Protein AF-A0A6N7FE42-F1 (afdb_monomer_lite)

Sequence (223 aa):
YPDLRVPFHSRWRHFELGGDDLWAGIASAAGLAGARRARAEFDLAAVSVLTDAGAGADWSYRDAETGRTFARSEGLAIAGLRWFAAGGLSAAGPDDPYRADAARLRSLTEAELAAAFQADAGNPLVGGGPRARLLNALGAALEAQPELFAADGAARPGGLFDHLCGRATDGALPAREILVALLRGLGGIWPHGLTLGGVALGDTGRHPKLRRNDGTDGLVPFH

Secondary structure (DSSP, 8-state):
-TTS-PPP-SGGGGGEETTEEHHHHHHHHTT--HHHHHHHHHHHHHHHHHT-S---SS-EEE-TTT--EEEHHHHHHHHHHHHHHTTTT-TTGGGS-S---HHHHHT--HHHHHHHTT-SSSS--TTHHHHHHHHHHHHHHHHT-HHHHEETTEE-TTHHHHHHHHH-BTTB--HHHHHHHHHHHHGGGS--S-EETTEE-SSEEE-TT---SSTTTTEEE--

Foldseek 3Di:
DVVPPDDDPALQVLCQDPNDNVLVVLCVVVVPDDLRSLLLVLQLRVLLVLQQDFFDPQAWAQDPVVRDIGDHSSLSSSLSVVCQSQLQQPPVGNVSRSFRFLVSLLPDDLVSQCVSSVDDPNRHGPCSRVSSLLSSLLSVLQVVCCLQAPDPNGGGSSSVVVNQVVQDDPNDGPPVVVVVSCCNRRVRSDDAPDDDPNGGPHQWDFDQPQADPDSCGRIDHPD

pLDDT: mean 93.23, std 7.16, range [58.03, 98.69]

Radius of gyration: 18.99 Å; chains: 1; bounding box: 47×57×53 Å

Structure (mmCIF, N/CA/C/O backbone):
data_AF-A0A6N7FE42-F1
#
_entry.id   AF-A0A6N7FE42-F1
#
loop_
_atom_site.group_PDB
_atom_site.id
_atom_site.type_symbol
_atom_site.label_atom_id
_atom_site.label_alt_id
_atom_site.label_comp_id
_atom_site.label_asym_id
_atom_site.label_entity_id
_atom_site.label_seq_id
_atom_site.pdbx_PDB_ins_code
_atom_site.Cartn_x
_atom_site.Cartn_y
_atom_site.Cartn_z
_atom_site.occupancy
_atom_site.B_iso_or_equiv
_atom_site.auth_seq_id
_atom_site.auth_comp_id
_atom_site.auth_asym_id
_atom_site.auth_atom_id
_atom_site.pdbx_PDB_model_num
ATOM 1 N N . TYR A 1 1 ? -25.784 -7.019 -13.592 1.00 58.03 1 TYR A N 1
ATOM 2 C CA . TYR A 1 1 ? -25.288 -5.980 -14.513 1.00 58.03 1 TYR A CA 1
ATOM 3 C C . TYR A 1 1 ? -25.995 -6.124 -15.857 1.00 58.03 1 TYR A C 1
ATOM 5 O O . TYR A 1 1 ? -25.499 -6.853 -16.708 1.00 58.03 1 TYR A O 1
ATOM 13 N N . PRO A 1 2 ? -27.197 -5.532 -16.023 1.00 73.25 2 PRO A N 1
ATOM 14 C CA . PRO A 1 2 ? -27.993 -5.635 -17.258 1.00 73.25 2 PRO A CA 1
ATOM 15 C C . PRO A 1 2 ? -27.291 -5.070 -18.504 1.00 73.25 2 PRO A C 1
ATOM 17 O O . PRO A 1 2 ? -27.649 -5.416 -19.621 1.00 73.25 2 PRO A O 1
ATOM 20 N N . ASP A 1 3 ? -26.282 -4.223 -18.304 1.00 86.19 3 ASP A N 1
ATOM 21 C CA . ASP A 1 3 ? -25.449 -3.576 -19.321 1.00 86.19 3 ASP A CA 1
ATOM 22 C C . ASP A 1 3 ? -24.126 -4.315 -19.604 1.00 86.19 3 ASP A C 1
ATOM 24 O O . ASP A 1 3 ? -23.300 -3.817 -20.366 1.00 86.19 3 ASP A O 1
ATOM 28 N N . LEU A 1 4 ? -23.901 -5.477 -18.971 1.00 76.75 4 LEU A N 1
ATOM 29 C CA . LEU A 1 4 ? -22.649 -6.249 -19.014 1.00 76.75 4 LEU A CA 1
ATOM 30 C C . LEU 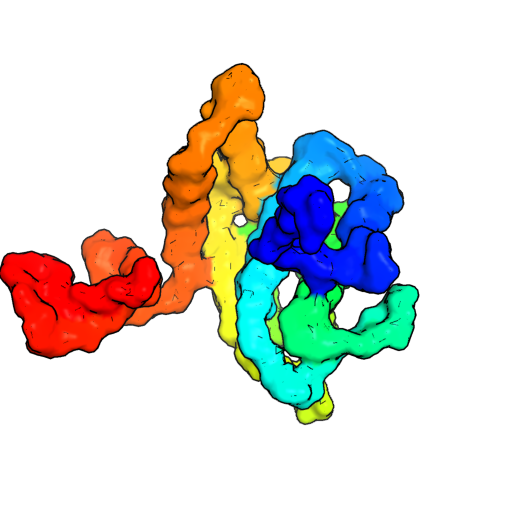A 1 4 ? -21.399 -5.469 -18.567 1.00 76.75 4 LEU A C 1
ATOM 32 O O . LEU A 1 4 ? -20.277 -5.951 -18.731 1.00 76.75 4 LEU A O 1
ATOM 36 N N . ARG A 1 5 ? -21.569 -4.307 -17.927 1.00 77.56 5 ARG A N 1
ATOM 37 C CA . ARG A 1 5 ? -20.477 -3.564 -17.294 1.00 77.56 5 ARG A CA 1
ATOM 38 C C . ARG A 1 5 ? -20.256 -4.120 -15.900 1.00 77.56 5 ARG A C 1
ATOM 40 O O . ARG A 1 5 ? -20.638 -3.528 -14.895 1.00 77.56 5 ARG A O 1
ATOM 47 N N . VAL A 1 6 ? -19.686 -5.319 -15.851 1.00 74.00 6 VAL A N 1
ATOM 48 C CA . VAL A 1 6 ? -19.288 -5.936 -14.589 1.00 74.00 6 VAL A CA 1
ATOM 49 C C . VAL A 1 6 ? -18.057 -5.184 -14.078 1.00 74.00 6 VAL A C 1
ATOM 51 O O . VAL A 1 6 ? -17.032 -5.180 -14.761 1.00 74.00 6 VAL A O 1
ATOM 54 N N . PRO A 1 7 ? -18.127 -4.523 -12.913 1.00 72.12 7 PRO A N 1
ATOM 55 C CA . PRO A 1 7 ? -16.967 -3.869 -12.342 1.00 72.12 7 PRO A CA 1
ATOM 56 C C . PRO A 1 7 ? -15.923 -4.923 -11.975 1.00 72.12 7 PRO A C 1
ATOM 58 O O . PRO A 1 7 ? -16.257 -6.015 -11.509 1.00 72.12 7 PRO A O 1
ATOM 61 N N . PHE A 1 8 ? -14.649 -4.591 -12.166 1.00 75.56 8 PHE A N 1
ATOM 62 C CA . PHE A 1 8 ? -13.562 -5.483 -11.788 1.00 75.56 8 PHE A CA 1
ATOM 63 C C . PHE A 1 8 ? -13.608 -5.770 -10.289 1.00 75.56 8 PHE A C 1
ATOM 65 O O . PHE A 1 8 ? -13.662 -4.846 -9.471 1.00 75.56 8 PHE A O 1
ATOM 72 N N . HIS A 1 9 ? -13.531 -7.052 -9.926 1.00 78.12 9 HIS A N 1
ATOM 73 C CA . HIS A 1 9 ? -13.286 -7.432 -8.544 1.00 78.12 9 HIS A CA 1
ATOM 74 C C . HIS A 1 9 ? -11.855 -7.027 -8.187 1.00 78.12 9 HIS A C 1
ATOM 76 O O . HIS A 1 9 ? -10.887 -7.665 -8.593 1.00 78.12 9 HIS A O 1
ATOM 82 N N . SER A 1 10 ? -11.726 -5.892 -7.511 1.00 87.06 10 SER A N 1
ATOM 83 C CA . SER A 1 10 ? -10.444 -5.269 -7.219 1.00 87.06 10 SER A CA 1
ATOM 84 C C . SER A 1 10 ? -10.528 -4.473 -5.929 1.00 87.06 10 SER A C 1
ATOM 86 O O . SER A 1 10 ? -11.618 -4.135 -5.456 1.00 87.06 10 SER A O 1
ATOM 88 N N . ARG A 1 11 ? -9.359 -4.129 -5.380 1.00 90.56 11 ARG A N 1
ATOM 89 C CA . ARG A 1 11 ? -9.262 -3.292 -4.185 1.00 90.56 11 ARG A CA 1
ATOM 90 C C . ARG A 1 11 ? -10.028 -1.978 -4.327 1.00 90.56 11 ARG A C 1
ATOM 92 O O . ARG A 1 11 ? -10.658 -1.563 -3.364 1.00 90.56 11 ARG A O 1
ATOM 99 N N . TRP A 1 12 ? -10.035 -1.397 -5.525 1.00 93.12 12 TRP A N 1
ATOM 100 C CA . TRP A 1 12 ? -10.713 -0.140 -5.844 1.00 93.12 12 TRP A CA 1
ATOM 101 C C . TRP A 1 12 ? -12.191 -0.130 -5.449 1.00 93.12 12 TRP A C 1
ATOM 103 O O . TRP A 1 12 ? -12.686 0.884 -4.974 1.00 93.12 12 TRP A O 1
ATOM 113 N N . ARG A 1 13 ? -12.876 -1.280 -5.525 1.00 91.38 13 ARG A N 1
ATOM 114 C CA . ARG A 1 13 ? -14.283 -1.396 -5.108 1.00 91.38 13 ARG A CA 1
ATOM 115 C C . ARG A 1 13 ? -14.494 -1.156 -3.615 1.00 91.38 13 ARG A C 1
ATOM 117 O O . ARG A 1 13 ? -15.583 -0.759 -3.232 1.00 91.38 13 ARG A O 1
ATOM 124 N N . HIS A 1 14 ? -13.476 -1.370 -2.783 1.00 93.81 14 HIS A N 1
ATOM 125 C CA . HIS A 1 14 ? -13.554 -1.085 -1.350 1.00 93.81 14 HIS A CA 1
ATOM 126 C C . HIS A 1 14 ? -13.353 0.404 -1.024 1.00 93.81 14 HIS A C 1
ATOM 128 O O . HIS A 1 14 ? -13.601 0.807 0.108 1.00 93.81 14 HIS A O 1
ATOM 134 N N . PHE A 1 15 ? -12.927 1.223 -1.993 1.00 95.00 15 PHE A N 1
ATOM 135 C CA . PHE A 1 15 ? -12.910 2.683 -1.858 1.00 95.00 15 PHE A CA 1
ATOM 136 C C . PHE A 1 15 ? -14.236 3.324 -2.286 1.00 95.00 15 PHE A C 1
ATOM 138 O O . PHE A 1 15 ? -14.425 4.520 -2.079 1.00 95.00 15 PHE A O 1
ATOM 145 N N . GLU A 1 16 ? -15.161 2.542 -2.850 1.00 92.94 16 GLU A N 1
ATOM 146 C CA . GLU A 1 16 ? -16.507 2.995 -3.189 1.00 92.94 16 GLU A CA 1
ATOM 147 C C . GLU A 1 16 ? -17.456 2.787 -1.998 1.00 92.94 16 GLU A C 1
ATOM 149 O O . GLU A 1 16 ? -17.799 1.658 -1.639 1.00 92.94 16 GLU A O 1
ATOM 154 N N . LEU A 1 17 ? -17.926 3.875 -1.388 1.00 88.44 17 LEU A N 1
ATOM 155 C CA . LEU A 1 17 ? -18.842 3.842 -0.251 1.00 88.44 17 LEU A CA 1
ATOM 156 C C . LEU A 1 17 ? -20.199 4.427 -0.628 1.00 88.44 17 LEU A C 1
ATOM 158 O O . LEU A 1 17 ? -20.343 5.628 -0.801 1.00 88.44 17 LEU A O 1
ATOM 162 N N . GLY A 1 18 ? -21.233 3.585 -0.696 1.00 83.56 18 GLY A N 1
ATOM 163 C CA . GLY A 1 18 ? -22.602 4.065 -0.933 1.00 83.56 18 GLY A CA 1
ATOM 164 C C . GLY A 1 18 ? -22.814 4.751 -2.290 1.00 83.56 18 GLY A C 1
ATOM 165 O O . GLY A 1 18 ? -23.786 5.481 -2.438 1.00 83.56 18 GLY A O 1
ATOM 166 N N . GLY A 1 19 ? -21.934 4.499 -3.265 1.00 84.88 19 GLY A N 1
ATOM 167 C CA . GLY A 1 19 ? -21.943 5.142 -4.583 1.00 84.88 19 GLY A CA 1
ATOM 168 C C . GLY A 1 19 ? -20.850 6.197 -4.772 1.00 84.88 19 GLY A C 1
ATOM 169 O O . GLY A 1 19 ? -20.586 6.564 -5.913 1.00 84.88 19 GLY A O 1
ATOM 170 N N . ASP A 1 20 ? -20.180 6.619 -3.696 1.00 89.88 20 ASP A N 1
ATOM 171 C CA . ASP A 1 20 ? -19.102 7.607 -3.750 1.00 89.88 20 ASP A CA 1
ATOM 172 C C . ASP A 1 20 ? -17.732 6.931 -3.854 1.00 89.88 20 ASP A C 1
ATOM 174 O O . ASP A 1 20 ? -17.366 6.129 -2.995 1.00 89.88 20 ASP A O 1
ATOM 178 N N . ASP A 1 21 ? -16.952 7.276 -4.878 1.00 94.06 21 ASP A N 1
ATOM 179 C CA . ASP A 1 21 ? -15.545 6.878 -4.996 1.00 94.06 21 ASP A CA 1
ATOM 180 C C . ASP A 1 21 ? -14.672 7.836 -4.174 1.00 94.06 21 ASP A C 1
ATOM 182 O O . ASP A 1 21 ? -14.392 8.972 -4.579 1.00 94.06 21 ASP A O 1
ATOM 186 N N . LEU A 1 22 ? -14.241 7.370 -2.998 1.00 96.25 22 LEU A N 1
ATOM 187 C CA . LEU A 1 22 ? -13.424 8.165 -2.087 1.00 96.25 22 LEU A CA 1
ATOM 188 C C . LEU A 1 22 ? -12.075 8.549 -2.699 1.00 96.25 22 LEU A C 1
ATOM 190 O O . LEU A 1 22 ? -11.614 9.674 -2.498 1.00 96.25 22 LEU A O 1
ATOM 194 N N . TRP A 1 23 ? -11.434 7.642 -3.446 1.00 97.00 23 TRP A N 1
ATOM 195 C CA . TRP A 1 23 ? -10.154 7.948 -4.081 1.00 97.00 23 TRP A CA 1
ATOM 196 C C . TRP A 1 23 ? -10.328 9.007 -5.164 1.00 97.00 23 TRP A C 1
ATOM 198 O O . TRP A 1 23 ? -9.541 9.949 -5.216 1.00 97.00 23 TRP A O 1
ATOM 208 N N . ALA A 1 24 ? -11.365 8.905 -5.998 1.00 96.19 24 ALA A N 1
ATOM 209 C CA . ALA A 1 24 ? -11.642 9.921 -7.007 1.00 96.19 24 ALA A CA 1
ATOM 210 C C . ALA A 1 24 ? -11.870 11.302 -6.374 1.00 96.19 24 ALA A C 1
ATOM 212 O O . ALA A 1 24 ? -11.337 12.294 -6.879 1.00 96.19 24 ALA A O 1
ATOM 213 N N . GLY A 1 25 ? -12.595 11.364 -5.251 1.00 96.81 25 GLY A N 1
ATOM 214 C CA . GLY A 1 25 ? -12.774 12.590 -4.472 1.00 96.81 25 GLY A CA 1
ATOM 215 C C . GLY A 1 25 ? -11.447 13.166 -3.966 1.00 96.81 25 GLY A C 1
ATOM 216 O O . GLY A 1 25 ? -11.150 14.335 -4.218 1.00 96.81 25 GLY A O 1
ATOM 217 N N . ILE A 1 26 ? -10.616 12.334 -3.327 1.00 97.50 26 ILE A N 1
ATOM 218 C CA . ILE A 1 26 ? -9.288 12.716 -2.817 1.00 97.50 26 ILE A CA 1
ATOM 219 C C . ILE A 1 26 ? -8.383 13.200 -3.955 1.00 97.50 26 ILE A C 1
ATOM 221 O O . ILE A 1 26 ? -7.826 14.295 -3.886 1.00 97.50 26 ILE A O 1
ATOM 225 N N . ALA A 1 27 ? -8.266 12.420 -5.030 1.00 97.88 27 ALA A N 1
ATOM 226 C CA . ALA A 1 27 ? -7.426 12.740 -6.176 1.00 97.88 27 ALA A CA 1
ATOM 227 C C . ALA A 1 27 ? -7.861 14.045 -6.856 1.00 97.88 27 ALA A C 1
ATOM 229 O O . ALA A 1 27 ? -7.011 14.855 -7.223 1.00 97.88 27 ALA A O 1
ATOM 230 N N . SER A 1 28 ? -9.172 14.277 -6.986 1.00 97.56 28 SER A N 1
ATOM 231 C CA . SER A 1 28 ? -9.711 15.521 -7.539 1.00 97.56 28 SER A CA 1
ATOM 232 C C . SER A 1 28 ? -9.419 16.719 -6.637 1.00 97.56 28 SER A C 1
ATOM 234 O O . SER A 1 28 ? -8.947 17.742 -7.129 1.00 97.56 28 SER A O 1
ATOM 236 N N . ALA A 1 29 ? -9.666 16.607 -5.329 1.00 97.25 29 ALA A N 1
ATOM 237 C CA . ALA A 1 29 ? -9.399 17.680 -4.369 1.00 97.25 29 ALA A CA 1
ATOM 238 C C . ALA A 1 29 ? -7.904 18.038 -4.301 1.00 97.25 29 ALA A C 1
ATOM 240 O O . ALA A 1 29 ? -7.543 19.202 -4.147 1.00 97.25 29 ALA A O 1
ATOM 241 N N . ALA A 1 30 ? -7.037 17.042 -4.480 1.00 96.94 30 ALA A N 1
ATOM 242 C CA . ALA A 1 30 ? -5.589 17.195 -4.538 1.00 96.94 30 ALA A CA 1
ATOM 243 C C . ALA A 1 30 ? -5.047 17.663 -5.902 1.00 96.94 30 ALA A C 1
ATOM 245 O O . ALA A 1 30 ? -3.837 17.859 -6.045 1.00 96.94 30 ALA A O 1
ATOM 246 N N . GLY A 1 31 ? -5.900 17.801 -6.924 1.00 97.56 31 GLY A N 1
ATOM 247 C CA . GLY A 1 31 ? -5.477 18.158 -8.279 1.00 97.56 31 GLY A CA 1
ATOM 248 C C . GLY A 1 31 ? -4.564 17.113 -8.938 1.00 97.56 31 GLY A C 1
ATOM 249 O O . GLY A 1 31 ? -3.732 17.461 -9.778 1.00 97.56 31 GLY A O 1
ATOM 250 N N . LEU A 1 32 ? -4.674 15.836 -8.557 1.00 97.62 32 LEU A N 1
ATOM 251 C CA . LEU A 1 32 ? -3.895 14.759 -9.165 1.00 97.62 32 LEU A CA 1
ATOM 252 C C . LEU A 1 32 ? -4.429 14.448 -10.567 1.00 97.62 32 LEU A C 1
ATOM 254 O O . LEU A 1 32 ? -5.584 14.057 -10.745 1.00 97.62 32 LEU A O 1
ATOM 258 N N . ALA A 1 33 ? -3.554 14.545 -11.566 1.00 97.19 33 ALA A N 1
ATOM 259 C CA . ALA A 1 33 ? -3.872 14.241 -12.957 1.00 97.19 33 ALA A CA 1
ATOM 260 C C . ALA A 1 33 ? -2.708 13.536 -13.670 1.00 97.19 33 ALA A C 1
ATOM 262 O O . ALA A 1 33 ? -1.559 13.580 -13.217 1.00 97.19 33 ALA A O 1
ATOM 263 N N . GLY A 1 34 ? -3.017 12.888 -14.798 1.00 96.50 34 GLY A N 1
ATOM 264 C CA . GLY A 1 34 ? -2.035 12.258 -15.682 1.00 96.50 34 GLY A CA 1
ATOM 265 C C . GLY A 1 34 ? -1.096 11.290 -14.957 1.00 96.50 34 GLY A C 1
ATOM 266 O O . GLY A 1 34 ? -1.527 10.498 -14.119 1.00 96.50 34 GLY A O 1
ATOM 267 N N . ALA A 1 35 ? 0.200 11.389 -15.259 1.00 96.31 35 ALA A N 1
ATOM 268 C CA . ALA A 1 35 ? 1.230 10.532 -14.677 1.00 96.31 35 ALA A CA 1
ATOM 269 C C . ALA A 1 35 ? 1.289 10.620 -13.143 1.00 96.31 35 ALA A C 1
ATOM 271 O O . ALA A 1 35 ? 1.457 9.599 -12.484 1.00 96.31 35 ALA A O 1
ATOM 272 N N . ARG A 1 36 ? 1.086 11.808 -12.552 1.00 96.75 36 ARG A N 1
ATOM 273 C CA . ARG A 1 36 ? 1.119 11.977 -11.089 1.00 96.75 36 ARG A CA 1
ATOM 274 C C . ARG A 1 36 ? 0.013 11.171 -10.410 1.00 96.75 36 ARG A C 1
ATOM 276 O O . ARG A 1 36 ? 0.267 10.501 -9.413 1.00 96.75 36 ARG A O 1
ATOM 283 N N . ARG A 1 37 ? -1.202 11.211 -10.969 1.00 97.94 37 ARG A N 1
ATOM 284 C CA . ARG A 1 37 ? -2.325 10.400 -10.483 1.00 97.94 37 ARG A CA 1
ATOM 285 C C . ARG A 1 37 ? -2.039 8.911 -10.649 1.00 97.94 37 ARG A C 1
ATOM 287 O O . ARG A 1 37 ? -2.191 8.173 -9.687 1.00 97.94 37 ARG A O 1
ATOM 294 N N . ALA A 1 38 ? -1.567 8.495 -11.822 1.00 97.62 38 ALA A N 1
ATOM 295 C CA . ALA A 1 38 ? -1.280 7.089 -12.089 1.00 97.62 38 ALA A CA 1
ATOM 296 C C . ALA A 1 38 ? -0.211 6.515 -11.138 1.00 97.62 38 ALA A C 1
ATOM 298 O O . ALA A 1 38 ? -0.398 5.436 -10.584 1.00 97.62 38 ALA A O 1
ATOM 299 N N . ARG A 1 39 ? 0.873 7.255 -10.862 1.00 98.50 39 ARG A N 1
ATOM 300 C CA . ARG A 1 39 ? 1.893 6.852 -9.874 1.00 98.50 39 ARG A CA 1
ATOM 301 C C . ARG A 1 39 ? 1.300 6.678 -8.475 1.00 98.50 39 ARG A C 1
ATOM 303 O O . ARG A 1 39 ? 1.582 5.683 -7.812 1.00 98.50 39 ARG A O 1
ATOM 310 N N . ALA A 1 40 ? 0.458 7.617 -8.039 1.00 98.56 40 ALA A N 1
ATOM 311 C CA . ALA A 1 40 ? -0.225 7.523 -6.750 1.00 98.56 40 ALA A CA 1
ATOM 312 C C . ALA A 1 40 ? -1.198 6.331 -6.693 1.00 98.56 40 ALA A C 1
ATOM 314 O O . ALA A 1 40 ? -1.300 5.669 -5.664 1.00 98.56 40 ALA A O 1
ATOM 315 N N . GLU A 1 41 ? -1.870 6.011 -7.801 1.00 98.38 41 GLU A N 1
ATOM 316 C CA . GLU A 1 41 ? -2.767 4.854 -7.897 1.00 98.38 41 GLU A CA 1
ATOM 317 C C . GLU A 1 41 ? -2.014 3.523 -7.800 1.00 98.38 41 GLU A C 1
ATOM 319 O O . GLU A 1 41 ? -2.487 2.604 -7.133 1.00 98.38 41 GLU A O 1
ATOM 324 N N . PHE A 1 42 ? -0.824 3.425 -8.398 1.00 98.06 42 PHE A N 1
ATOM 325 C CA . PHE A 1 42 ? 0.057 2.263 -8.236 1.00 98.06 42 PHE A CA 1
ATOM 326 C C . PHE A 1 42 ? 0.517 2.094 -6.783 1.00 98.06 42 PHE A C 1
ATOM 328 O O . PHE A 1 42 ? 0.483 0.979 -6.257 1.00 98.06 42 PHE A O 1
ATOM 335 N N . ASP A 1 43 ? 0.895 3.186 -6.116 1.00 98.62 43 ASP A N 1
ATOM 336 C CA . ASP A 1 43 ? 1.279 3.158 -4.701 1.00 98.62 43 ASP A CA 1
ATOM 337 C C . ASP A 1 43 ? 0.139 2.701 -3.796 1.00 98.62 43 ASP A C 1
ATOM 339 O O . ASP A 1 43 ? 0.310 1.781 -2.990 1.00 98.62 43 ASP A O 1
ATOM 343 N N . LEU A 1 44 ? -1.033 3.320 -3.956 1.00 98.62 44 LEU A N 1
ATOM 344 C CA . LEU A 1 44 ? -2.219 2.996 -3.177 1.00 98.62 44 LEU A CA 1
ATOM 345 C C . LEU A 1 44 ? -2.638 1.541 -3.406 1.00 98.62 44 LEU A C 1
ATOM 347 O O . LEU A 1 44 ? -2.889 0.817 -2.442 1.00 98.62 44 LEU A O 1
ATOM 351 N N . ALA A 1 45 ? -2.676 1.090 -4.663 1.00 97.25 45 ALA A N 1
ATOM 352 C CA . ALA A 1 45 ? -3.044 -0.281 -4.993 1.00 97.25 45 ALA A CA 1
ATOM 353 C C . ALA A 1 45 ? -2.082 -1.295 -4.363 1.00 97.25 45 ALA A C 1
ATOM 355 O O . ALA A 1 45 ? -2.543 -2.262 -3.755 1.00 97.25 45 ALA A O 1
ATOM 356 N N . ALA A 1 46 ? -0.768 -1.068 -4.456 1.00 97.06 46 ALA A N 1
ATOM 357 C CA . ALA A 1 46 ? 0.230 -1.977 -3.900 1.00 97.06 46 ALA A CA 1
ATOM 358 C C . ALA A 1 46 ? 0.078 -2.120 -2.378 1.00 97.06 46 ALA A C 1
ATOM 360 O O . ALA A 1 46 ? -0.079 -3.232 -1.871 1.00 97.06 46 ALA A O 1
ATOM 361 N N . VAL A 1 47 ? 0.054 -1.004 -1.644 1.00 97.44 47 VAL A N 1
ATOM 362 C CA . VAL A 1 47 ? -0.050 -1.041 -0.176 1.00 97.44 47 VAL A CA 1
ATOM 363 C C . VAL A 1 47 ? -1.395 -1.600 0.276 1.00 97.44 47 VAL A C 1
ATOM 365 O O . VAL A 1 47 ? -1.461 -2.411 1.202 1.00 97.44 47 VAL A O 1
ATOM 368 N N . SER A 1 48 ? -2.477 -1.209 -0.390 1.00 97.06 48 SER A N 1
ATOM 369 C CA . SER A 1 48 ? -3.817 -1.653 -0.027 1.00 97.06 48 SER A CA 1
ATOM 370 C C . SER A 1 48 ? -4.040 -3.143 -0.316 1.00 97.06 48 SER A C 1
ATOM 372 O O . SER A 1 48 ? -4.734 -3.822 0.435 1.00 97.06 48 SER A O 1
ATOM 374 N N . VAL A 1 49 ? -3.423 -3.705 -1.361 1.00 95.25 49 VAL A N 1
ATOM 375 C CA . VAL A 1 49 ? -3.438 -5.160 -1.593 1.00 95.25 49 VAL A CA 1
ATOM 376 C C . VAL A 1 49 ? -2.641 -5.905 -0.524 1.00 95.25 49 VAL A C 1
ATOM 378 O O . VAL A 1 49 ? -3.149 -6.878 0.022 1.00 95.25 49 VAL A O 1
ATOM 381 N N . LEU A 1 50 ? -1.436 -5.446 -0.177 1.00 95.19 50 LEU A N 1
ATOM 382 C CA . LEU A 1 50 ? -0.575 -6.141 0.792 1.00 95.19 50 LEU A CA 1
ATOM 383 C C . LEU A 1 50 ? -1.073 -6.053 2.241 1.00 95.19 50 LEU A C 1
ATOM 385 O O . LEU A 1 50 ? -0.683 -6.863 3.081 1.00 95.19 50 LEU A O 1
ATOM 389 N N . THR A 1 51 ? -1.933 -5.085 2.553 1.00 95.19 51 THR A N 1
ATOM 390 C CA . THR A 1 51 ? -2.542 -4.952 3.885 1.00 95.19 51 THR A CA 1
ATOM 391 C C . THR A 1 51 ? -3.858 -5.712 4.027 1.00 95.19 51 THR A C 1
ATOM 393 O O . THR A 1 51 ? -4.363 -5.853 5.144 1.00 95.19 51 THR A O 1
ATOM 396 N N . ASP A 1 52 ? -4.394 -6.269 2.944 1.00 93.75 52 ASP A N 1
ATOM 397 C CA . ASP A 1 52 ? -5.606 -7.078 2.986 1.00 93.75 52 ASP A CA 1
ATOM 398 C C . ASP A 1 52 ? -5.306 -8.534 3.295 1.00 93.75 52 ASP A C 1
ATOM 400 O O . ASP A 1 52 ? -5.038 -9.369 2.434 1.00 93.75 52 ASP A O 1
ATOM 404 N N . ALA A 1 53 ? -5.382 -8.819 4.580 1.00 87.81 53 ALA A N 1
ATOM 405 C CA . ALA A 1 53 ? -5.395 -10.160 5.124 1.00 87.81 53 ALA A CA 1
ATOM 406 C C . ALA A 1 53 ? -6.537 -10.247 6.142 1.00 87.81 53 ALA A C 1
ATOM 408 O O . ALA A 1 53 ? -7.199 -9.248 6.431 1.00 87.81 53 ALA A O 1
ATOM 409 N N . GLY A 1 54 ? -6.756 -11.417 6.741 1.00 88.62 54 GLY A N 1
ATOM 410 C CA . GLY A 1 54 ? -7.755 -11.558 7.803 1.00 88.62 54 GLY A CA 1
ATOM 411 C C . GLY A 1 54 ? -7.547 -10.516 8.910 1.00 88.62 54 GLY A C 1
ATOM 412 O O . GLY A 1 54 ? -6.457 -10.423 9.471 1.00 88.62 54 GLY A O 1
ATOM 413 N N . ALA A 1 55 ? -8.569 -9.703 9.190 1.00 92.38 55 ALA A N 1
ATOM 414 C CA . ALA A 1 55 ? -8.513 -8.660 10.221 1.00 92.38 55 ALA A CA 1
ATOM 415 C C . ALA A 1 55 ? -8.824 -9.190 11.633 1.00 92.38 55 ALA A C 1
ATOM 417 O O . ALA A 1 55 ? -8.497 -8.546 12.623 1.00 92.38 55 ALA A O 1
ATOM 418 N N . GLY A 1 56 ? -9.429 -10.379 11.728 1.00 93.06 56 GLY A N 1
ATOM 419 C CA . GLY A 1 56 ? -10.108 -10.840 12.941 1.00 93.06 56 GLY A CA 1
ATOM 420 C C . GLY A 1 56 ? -11.574 -10.405 12.954 1.00 93.06 56 GLY A C 1
ATOM 421 O O . GLY A 1 56 ? -11.956 -9.465 12.259 1.00 93.06 56 GLY A O 1
ATOM 422 N N . ALA A 1 57 ? -12.412 -11.134 13.692 1.00 93.38 57 ALA A N 1
ATOM 423 C CA . ALA A 1 57 ? -13.848 -10.852 13.757 1.00 93.38 57 ALA A CA 1
ATOM 424 C C . ALA A 1 57 ? -14.172 -9.598 14.585 1.00 93.38 57 ALA A C 1
ATOM 426 O O . ALA A 1 57 ? -15.181 -8.951 14.318 1.00 93.38 57 ALA A O 1
ATOM 427 N N . ASP A 1 58 ? -13.303 -9.265 15.543 1.00 95.69 58 ASP A N 1
ATOM 428 C CA . ASP A 1 58 ? -13.532 -8.203 16.527 1.00 95.69 58 ASP A CA 1
ATOM 429 C C . ASP A 1 58 ? -12.966 -6.843 16.092 1.00 95.69 58 ASP A C 1
ATOM 431 O O . ASP A 1 58 ? -13.345 -5.815 16.647 1.00 95.69 58 ASP A O 1
ATOM 435 N N . TRP A 1 59 ? -12.077 -6.818 15.092 1.00 98.38 59 TRP A N 1
ATOM 436 C CA . TRP A 1 59 ? -11.481 -5.575 14.610 1.00 98.38 59 TRP A CA 1
ATOM 437 C C . TRP A 1 59 ? -12.468 -4.746 13.783 1.00 98.38 59 TRP A C 1
ATOM 439 O O . TRP A 1 59 ? -13.137 -5.256 12.876 1.00 98.38 59 TRP A O 1
ATOM 449 N N . SER A 1 60 ? -12.482 -3.437 14.026 1.00 98.31 60 SER A N 1
ATOM 450 C CA . SER A 1 60 ? -13.199 -2.456 13.213 1.00 98.31 60 SER A CA 1
ATOM 451 C C . SER A 1 60 ? -12.427 -1.140 13.076 1.00 98.31 60 SER A C 1
ATOM 453 O O . SER A 1 60 ? -11.588 -0.801 13.902 1.00 98.31 60 SER A O 1
ATOM 455 N N . TYR A 1 61 ? -12.717 -0.379 12.027 1.00 98.56 61 TYR A N 1
ATOM 456 C CA . TYR A 1 61 ? -12.151 0.935 11.755 1.00 98.56 61 TYR A CA 1
ATOM 457 C C . TYR A 1 61 ? -13.254 1.985 11.735 1.00 98.56 61 TYR A C 1
ATOM 459 O O . TYR A 1 61 ? -14.211 1.868 10.964 1.00 98.56 61 TYR A O 1
ATOM 467 N N . ARG A 1 62 ? -13.116 3.032 12.549 1.00 98.31 62 ARG A N 1
ATOM 468 C CA . ARG A 1 62 ? -14.015 4.187 12.540 1.00 98.31 62 ARG A CA 1
ATOM 469 C C . ARG A 1 62 ? -13.430 5.288 11.664 1.00 98.31 62 ARG A C 1
ATOM 471 O O . ARG A 1 62 ? -12.465 5.943 12.054 1.00 98.31 62 ARG A O 1
ATOM 478 N N . ASP A 1 63 ? -14.042 5.525 10.512 1.00 97.50 63 ASP A N 1
ATOM 479 C CA . ASP A 1 63 ? -13.641 6.601 9.611 1.00 97.50 63 ASP A CA 1
ATOM 480 C C . ASP A 1 63 ? -14.179 7.945 10.112 1.00 97.50 63 ASP A C 1
ATOM 482 O O . ASP A 1 63 ? -15.390 8.147 10.219 1.00 97.50 63 ASP A O 1
ATOM 486 N N . ALA A 1 64 ? -13.278 8.871 10.437 1.00 95.88 64 ALA A N 1
ATOM 487 C CA . ALA A 1 64 ? -13.652 10.168 10.993 1.00 95.88 64 ALA A CA 1
ATOM 488 C C . ALA A 1 64 ? -14.380 11.058 9.974 1.00 95.88 64 ALA A C 1
ATOM 490 O O . ALA A 1 64 ? -15.265 11.816 10.362 1.00 95.88 64 ALA A O 1
ATOM 491 N N . GLU A 1 65 ? -14.035 10.948 8.689 1.00 93.62 65 GLU A N 1
ATOM 492 C CA . GLU A 1 65 ? -14.605 11.792 7.634 1.00 93.62 65 GLU A CA 1
ATOM 493 C C . GLU A 1 65 ? -16.043 11.400 7.282 1.00 93.62 65 GLU A C 1
ATOM 495 O O . GLU A 1 65 ? -16.896 12.269 7.125 1.00 93.62 65 GLU A O 1
ATOM 500 N N . THR A 1 66 ? -16.343 10.100 7.195 1.00 92.69 66 THR A N 1
ATOM 501 C CA . THR A 1 66 ? -17.715 9.629 6.929 1.00 92.69 66 THR A CA 1
ATOM 502 C C . THR A 1 66 ? -18.530 9.386 8.201 1.00 92.69 66 THR A C 1
ATOM 504 O O . THR A 1 66 ? -19.746 9.210 8.129 1.00 92.69 66 THR A O 1
ATOM 507 N N . GLY A 1 67 ? -17.882 9.328 9.369 1.00 94.50 67 GLY A N 1
ATOM 508 C CA . GLY A 1 67 ? -18.502 8.988 10.653 1.00 94.50 67 GLY A CA 1
ATOM 509 C C . GLY A 1 67 ? -18.925 7.520 10.783 1.00 94.50 67 GLY A C 1
ATOM 510 O O . GLY A 1 67 ? -19.573 7.155 11.766 1.00 94.50 67 GLY A O 1
ATOM 511 N N . ARG A 1 68 ? -18.586 6.676 9.802 1.00 96.06 68 ARG A N 1
ATOM 512 C CA . ARG A 1 68 ? -19.006 5.272 9.716 1.00 96.06 68 ARG A CA 1
ATOM 513 C C . ARG A 1 68 ? -17.948 4.338 10.299 1.00 96.06 68 ARG A C 1
ATOM 515 O O . ARG A 1 68 ? -16.755 4.626 10.267 1.00 96.06 68 ARG A O 1
ATOM 522 N N . THR A 1 69 ? -18.403 3.185 10.779 1.00 97.69 69 THR A N 1
ATOM 523 C CA . THR A 1 69 ? -17.534 2.087 11.213 1.00 97.69 69 THR A CA 1
ATOM 524 C C . THR A 1 69 ? -17.563 0.966 10.182 1.00 97.69 69 THR A C 1
ATOM 526 O O . THR A 1 69 ? -18.632 0.566 9.718 1.00 97.69 69 THR A O 1
ATOM 529 N N . PHE A 1 70 ? -16.386 0.453 9.844 1.00 96.75 70 PHE A N 1
ATOM 530 C CA . PHE A 1 70 ? -16.166 -0.625 8.886 1.00 96.75 70 PHE A CA 1
ATOM 531 C C . PHE A 1 70 ? -15.394 -1.760 9.555 1.00 96.75 70 PHE A C 1
ATOM 533 O O . PHE A 1 70 ? -14.687 -1.541 10.528 1.00 96.75 70 PHE A O 1
ATOM 540 N N . ALA A 1 71 ? -15.503 -2.976 9.041 1.00 96.12 71 ALA A N 1
ATOM 541 C CA . ALA A 1 71 ? -14.740 -4.127 9.522 1.00 96.12 71 ALA A CA 1
ATOM 542 C C . ALA A 1 71 ? -14.220 -4.915 8.318 1.00 96.12 71 ALA A C 1
ATOM 544 O O . ALA A 1 71 ? -14.575 -4.598 7.182 1.00 96.12 71 ALA A O 1
ATOM 545 N N . ARG A 1 72 ? -13.410 -5.953 8.562 1.00 92.75 72 ARG A N 1
ATOM 546 C CA . ARG A 1 72 ? -12.901 -6.857 7.510 1.00 92.75 72 ARG A CA 1
ATOM 547 C C . ARG A 1 72 ? -12.200 -6.079 6.380 1.00 92.75 72 ARG A C 1
ATOM 549 O O . ARG A 1 72 ? -11.580 -5.049 6.640 1.00 92.75 72 ARG A O 1
ATOM 556 N N . SER A 1 73 ? -12.259 -6.581 5.149 1.00 93.69 73 SER A N 1
ATOM 557 C CA . SER A 1 73 ? -11.562 -6.012 3.992 1.00 93.69 73 SER A CA 1
ATOM 558 C C . SER A 1 73 ? -11.992 -4.580 3.668 1.00 93.69 73 SER A C 1
ATOM 560 O O . SER A 1 73 ? -11.144 -3.780 3.277 1.00 93.69 73 SER A O 1
ATOM 562 N N . GLU A 1 74 ? -13.257 -4.214 3.894 1.00 94.88 74 GLU A N 1
ATOM 563 C CA . GLU A 1 74 ? -13.736 -2.835 3.765 1.00 94.88 74 GLU A CA 1
ATOM 564 C C . GLU A 1 74 ? -13.015 -1.914 4.752 1.00 94.88 74 GLU A C 1
ATOM 566 O O . GLU A 1 74 ? -12.452 -0.897 4.355 1.00 94.88 74 GLU A O 1
ATOM 571 N N . GLY A 1 75 ? -12.972 -2.286 6.035 1.00 96.69 75 GLY A N 1
ATOM 572 C CA . GLY A 1 75 ? -12.282 -1.489 7.049 1.00 96.69 75 GLY A CA 1
ATOM 573 C C . GLY A 1 75 ? -10.791 -1.347 6.760 1.00 96.69 75 GLY A C 1
ATOM 574 O O . GLY A 1 75 ? -10.256 -0.247 6.879 1.00 96.69 75 GLY A O 1
ATOM 575 N N . LEU A 1 76 ? -10.128 -2.427 6.333 1.00 97.38 76 LEU A N 1
ATOM 576 C CA . LEU A 1 76 ? -8.706 -2.399 5.975 1.00 97.38 76 LEU A CA 1
ATOM 577 C C . LEU A 1 76 ? -8.434 -1.461 4.795 1.00 97.38 76 LEU A C 1
ATOM 579 O O . LEU A 1 76 ? -7.455 -0.715 4.814 1.00 97.38 76 LEU A O 1
ATOM 583 N N . ALA A 1 77 ? -9.308 -1.473 3.786 1.00 97.00 77 ALA A N 1
ATOM 584 C CA . ALA A 1 77 ? -9.190 -0.590 2.636 1.00 97.00 77 ALA A CA 1
ATOM 585 C C . ALA A 1 77 ? -9.326 0.882 3.043 1.00 97.00 77 ALA A C 1
ATOM 587 O O . ALA A 1 77 ? -8.476 1.690 2.671 1.00 97.00 77 ALA A O 1
ATOM 588 N N . ILE A 1 78 ? -10.340 1.228 3.843 1.00 97.75 78 ILE A N 1
ATOM 589 C CA . ILE A 1 78 ? -10.544 2.612 4.290 1.00 97.75 78 ILE A CA 1
ATOM 590 C C . ILE A 1 78 ? -9.403 3.069 5.205 1.00 97.75 78 ILE A C 1
ATOM 592 O O . ILE A 1 78 ? -8.860 4.149 4.987 1.00 97.75 78 ILE A O 1
ATOM 596 N N . ALA A 1 79 ? -8.968 2.241 6.160 1.00 98.31 79 ALA A N 1
ATOM 597 C CA . ALA A 1 79 ? -7.822 2.549 7.017 1.00 98.31 79 ALA A CA 1
ATOM 598 C C . ALA A 1 79 ? -6.553 2.830 6.193 1.00 98.31 79 ALA A C 1
ATOM 600 O O . ALA A 1 79 ? -5.900 3.857 6.382 1.00 98.31 79 ALA A O 1
ATOM 601 N N . GLY A 1 80 ? -6.245 1.961 5.224 1.00 98.12 80 GLY A N 1
ATOM 602 C CA . GLY A 1 80 ? -5.107 2.133 4.321 1.00 98.12 80 GLY A CA 1
ATOM 603 C C . GLY A 1 80 ? -5.214 3.386 3.447 1.00 98.12 80 GLY A C 1
ATOM 604 O O . GLY A 1 80 ? -4.231 4.109 3.304 1.00 98.12 80 GLY A O 1
ATOM 605 N N . LEU A 1 81 ? -6.403 3.685 2.910 1.00 98.44 81 LEU A N 1
ATOM 606 C CA . LEU A 1 81 ? -6.651 4.890 2.112 1.00 98.44 81 LEU A CA 1
ATOM 607 C C . LEU A 1 81 ? -6.435 6.165 2.933 1.00 98.44 81 LEU A C 1
ATOM 609 O O . LEU A 1 81 ? -5.751 7.075 2.468 1.00 98.44 81 LEU A O 1
ATOM 613 N N . ARG A 1 82 ? -6.976 6.230 4.157 1.00 98.25 82 ARG A N 1
ATOM 614 C CA . ARG A 1 82 ? -6.789 7.380 5.056 1.00 98.25 82 ARG A CA 1
ATOM 615 C C . ARG A 1 82 ? -5.334 7.545 5.460 1.00 98.25 82 ARG A C 1
ATOM 617 O O . ARG A 1 82 ? -4.820 8.659 5.443 1.00 98.25 82 ARG A O 1
ATOM 624 N N . TRP A 1 83 ? -4.650 6.446 5.765 1.00 98.50 83 TRP A N 1
ATOM 625 C CA . TRP A 1 83 ? -3.234 6.480 6.115 1.00 98.50 83 TRP A CA 1
ATOM 626 C C . TRP A 1 83 ? -2.357 6.975 4.959 1.00 98.50 83 TRP A C 1
ATOM 628 O O . TRP A 1 83 ? -1.471 7.805 5.170 1.00 98.50 83 TRP A O 1
ATOM 638 N N . PHE A 1 84 ? -2.645 6.519 3.736 1.00 98.69 84 PHE A N 1
ATOM 639 C CA . PHE A 1 84 ? -2.001 6.994 2.514 1.00 98.69 84 PHE A CA 1
ATOM 640 C C . PHE A 1 84 ? -2.282 8.481 2.274 1.00 98.69 84 PHE A C 1
ATOM 642 O O . PHE A 1 84 ? -1.347 9.261 2.149 1.00 98.69 84 PHE A O 1
ATOM 649 N N . ALA A 1 85 ? -3.547 8.905 2.292 1.00 98.44 85 ALA A N 1
ATOM 650 C CA . ALA A 1 85 ? -3.929 10.298 2.052 1.00 98.44 85 ALA A CA 1
ATOM 651 C C . ALA A 1 85 ? -3.405 11.276 3.123 1.00 98.44 85 ALA A C 1
ATOM 653 O O . ALA A 1 85 ? -3.207 12.452 2.829 1.00 98.44 85 ALA A O 1
ATOM 654 N N . ALA A 1 86 ? -3.134 10.797 4.340 1.00 98.19 86 ALA A N 1
ATOM 655 C CA . ALA A 1 86 ? -2.483 11.565 5.402 1.00 98.19 86 ALA A CA 1
ATOM 656 C C . ALA A 1 86 ? -0.944 11.627 5.274 1.00 98.19 86 ALA A C 1
ATOM 658 O O . ALA A 1 86 ? -0.286 12.270 6.090 1.00 98.19 86 ALA A O 1
ATOM 659 N N . GLY A 1 87 ? -0.353 10.946 4.285 1.00 98.44 87 GLY A N 1
ATOM 660 C CA . GLY A 1 87 ? 1.091 10.922 4.047 1.00 98.44 87 GLY A CA 1
ATOM 661 C C . GLY A 1 87 ? 1.871 9.967 4.943 1.00 98.44 87 GLY A C 1
ATOM 662 O O . GLY A 1 87 ? 3.094 10.043 5.008 1.00 98.44 87 GLY A O 1
ATOM 663 N N . GLY A 1 88 ? 1.207 9.024 5.615 1.00 98.25 88 GLY A N 1
ATOM 664 C CA . GLY A 1 88 ? 1.876 8.112 6.547 1.00 98.25 88 GLY A CA 1
ATOM 665 C C . GLY A 1 88 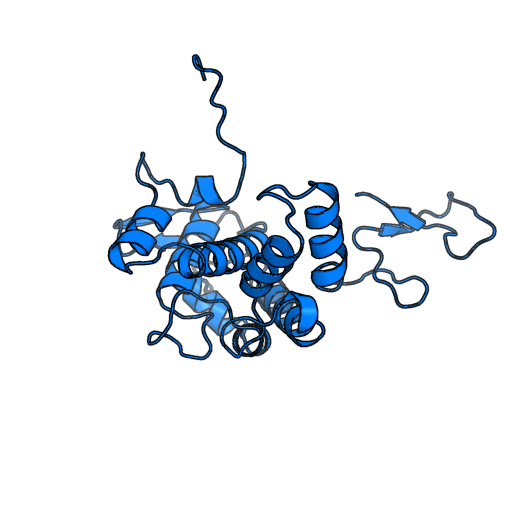? 2.888 7.155 5.901 1.00 98.25 88 GLY A C 1
ATOM 666 O O . GLY A 1 88 ? 3.751 6.610 6.595 1.00 98.25 88 GLY A O 1
ATOM 667 N N . LEU A 1 89 ? 2.804 6.995 4.578 1.00 98.56 89 LEU A N 1
ATOM 668 C CA . LEU A 1 89 ? 3.667 6.154 3.742 1.00 98.56 89 LEU A CA 1
ATOM 669 C C . LEU A 1 89 ? 4.668 6.979 2.908 1.00 98.56 89 LEU A C 1
ATOM 671 O O . LEU A 1 89 ? 5.500 6.405 2.206 1.00 98.56 89 LEU A O 1
ATOM 675 N N . SER A 1 90 ? 4.616 8.308 3.014 1.00 98.50 90 SER A N 1
ATOM 676 C CA . SER A 1 90 ? 5.503 9.239 2.320 1.00 98.50 90 SER A CA 1
ATOM 677 C C . SER A 1 90 ? 6.740 9.548 3.158 1.00 98.50 90 SER A C 1
ATOM 679 O O . SER A 1 90 ? 6.645 9.758 4.368 1.00 98.50 90 SER A O 1
ATOM 681 N N . ALA A 1 91 ? 7.908 9.631 2.522 1.00 97.25 91 ALA A N 1
ATOM 682 C CA . ALA A 1 91 ? 9.124 10.118 3.170 1.00 97.25 91 ALA A CA 1
ATOM 683 C C . ALA A 1 91 ? 9.057 11.628 3.467 1.00 97.25 91 ALA A C 1
ATOM 685 O O . ALA A 1 91 ? 9.717 12.095 4.392 1.00 97.25 91 ALA A O 1
ATOM 686 N N . ALA A 1 92 ? 8.238 12.376 2.719 1.00 96.62 92 ALA A N 1
ATOM 687 C CA . ALA A 1 92 ? 7.939 13.789 2.966 1.00 96.62 92 ALA A CA 1
ATOM 688 C C . ALA A 1 92 ? 6.708 13.988 3.872 1.00 96.62 92 ALA A C 1
ATOM 690 O O . ALA A 1 92 ? 6.299 15.118 4.134 1.00 96.62 92 ALA A O 1
ATOM 691 N N . GLY A 1 93 ? 6.096 12.900 4.353 1.00 96.88 93 GLY A N 1
ATOM 692 C CA . GLY A 1 93 ? 4.920 12.960 5.210 1.00 96.88 93 GLY A CA 1
ATOM 693 C C . GLY A 1 93 ? 3.759 13.735 4.560 1.00 96.88 93 GLY A C 1
ATOM 694 O O . GLY A 1 93 ? 3.457 13.506 3.385 1.00 96.88 93 GLY A O 1
ATOM 695 N N . PRO A 1 94 ? 3.093 14.645 5.295 1.00 97.31 94 PRO A N 1
ATOM 696 C CA . PRO A 1 94 ? 1.930 15.379 4.796 1.00 97.31 94 PRO A CA 1
ATOM 697 C C . PRO A 1 94 ? 2.255 16.420 3.711 1.00 97.31 94 PRO A C 1
ATOM 699 O O . PRO A 1 94 ? 1.329 16.891 3.055 1.00 97.31 94 PRO A O 1
ATOM 702 N N . ASP A 1 95 ? 3.529 16.766 3.492 1.00 96.88 95 ASP A N 1
ATOM 703 C CA . ASP A 1 95 ? 3.925 17.745 2.468 1.00 96.88 95 ASP A CA 1
ATOM 704 C C . ASP A 1 95 ? 3.836 17.167 1.039 1.00 96.88 95 ASP A C 1
ATOM 706 O O . ASP A 1 95 ? 3.663 17.908 0.071 1.00 96.88 95 ASP A O 1
ATOM 710 N N . ASP A 1 96 ? 3.904 15.837 0.897 1.00 96.12 96 ASP A N 1
ATOM 711 C CA . ASP A 1 96 ? 3.646 15.117 -0.360 1.00 96.12 96 ASP A CA 1
ATOM 712 C C . ASP A 1 96 ? 3.012 13.748 -0.051 1.00 96.12 96 ASP A C 1
ATOM 714 O O . ASP A 1 96 ? 3.707 12.729 -0.061 1.00 96.12 96 ASP A O 1
ATOM 718 N N . PRO A 1 97 ? 1.711 13.695 0.295 1.00 97.56 97 PRO A N 1
ATOM 719 C CA . PRO A 1 97 ? 1.133 12.535 0.970 1.00 97.56 97 PRO A CA 1
ATOM 720 C C . PRO A 1 97 ? 0.794 11.371 0.035 1.00 97.56 97 PRO A C 1
ATOM 722 O O . PRO A 1 97 ? 0.782 10.220 0.459 1.00 97.56 97 PRO A O 1
ATOM 725 N N . TYR A 1 98 ? 0.542 11.637 -1.249 1.00 98.31 98 TYR A N 1
ATOM 726 C CA . TYR A 1 98 ? 0.020 10.651 -2.205 1.00 98.31 98 TYR A CA 1
ATOM 727 C C . TYR A 1 98 ? 1.123 9.771 -2.803 1.00 98.31 98 TYR A C 1
ATOM 729 O O . TYR A 1 98 ? 1.265 9.646 -4.028 1.00 98.31 98 TYR A O 1
ATOM 737 N N . ARG A 1 99 ? 1.938 9.187 -1.920 1.00 98.12 99 ARG A N 1
ATOM 738 C CA . ARG A 1 99 ? 3.051 8.308 -2.267 1.00 98.12 99 ARG A CA 1
ATOM 739 C C . ARG A 1 99 ? 3.385 7.281 -1.192 1.00 98.12 99 ARG A C 1
ATOM 741 O O . ARG A 1 99 ? 3.192 7.524 -0.005 1.00 98.12 99 ARG A O 1
ATOM 748 N N . ALA A 1 100 ? 3.910 6.141 -1.633 1.00 98.56 100 ALA A N 1
ATOM 749 C CA . ALA A 1 100 ? 4.437 5.083 -0.777 1.00 98.56 100 ALA A CA 1
ATOM 750 C C . ALA A 1 100 ? 5.937 4.897 -1.041 1.00 98.56 100 ALA A C 1
ATOM 752 O O . ALA A 1 100 ? 6.342 4.091 -1.880 1.00 98.56 100 ALA A O 1
ATOM 753 N N . ASP A 1 101 ? 6.766 5.673 -0.344 1.00 98.62 101 ASP A N 1
ATOM 754 C CA . ASP A 1 101 ? 8.212 5.674 -0.563 1.00 98.62 101 ASP A CA 1
ATOM 755 C C . ASP A 1 101 ? 8.875 4.466 0.081 1.00 98.62 101 ASP A C 1
ATOM 757 O O . ASP A 1 101 ? 8.655 4.166 1.254 1.00 98.62 101 ASP A O 1
ATOM 761 N N . ALA A 1 102 ? 9.766 3.812 -0.655 1.00 98.44 102 ALA A N 1
ATOM 762 C CA . ALA A 1 102 ? 10.455 2.618 -0.195 1.00 98.44 102 ALA A CA 1
ATOM 763 C C . ALA A 1 102 ? 11.214 2.831 1.126 1.00 98.44 102 ALA A C 1
ATOM 765 O O . ALA A 1 102 ? 11.094 2.010 2.036 1.00 98.44 102 ALA A O 1
ATOM 766 N N . ALA A 1 103 ? 11.902 3.967 1.281 1.00 97.69 103 ALA A N 1
ATOM 767 C CA . ALA A 1 103 ? 12.616 4.308 2.513 1.00 97.69 103 ALA A CA 1
ATOM 768 C C . ALA A 1 103 ? 11.664 4.418 3.719 1.00 97.69 103 ALA A C 1
ATOM 770 O O . ALA A 1 103 ? 11.977 3.978 4.832 1.00 97.69 103 ALA A O 1
ATOM 771 N N . ARG A 1 104 ? 10.460 4.961 3.491 1.00 98.19 104 ARG A N 1
ATOM 772 C CA . ARG A 1 104 ? 9.430 5.054 4.522 1.00 98.19 104 ARG A CA 1
ATOM 773 C C . ARG A 1 104 ? 8.849 3.678 4.831 1.00 98.19 104 ARG A C 1
ATOM 775 O O . ARG A 1 104 ? 8.813 3.297 5.995 1.00 98.19 104 ARG A O 1
ATOM 782 N N . LEU A 1 105 ? 8.494 2.909 3.804 1.00 98.50 105 LEU A N 1
ATOM 783 C CA . LEU A 1 105 ? 8.000 1.539 3.936 1.00 98.50 105 LEU A CA 1
ATOM 784 C C . LEU A 1 105 ? 8.971 0.649 4.721 1.00 98.50 105 LEU A C 1
ATOM 786 O O . LEU A 1 105 ? 8.536 -0.080 5.597 1.00 98.50 105 LEU A O 1
ATOM 790 N N . ARG A 1 106 ? 10.287 0.738 4.483 1.00 97.81 106 ARG A N 1
ATOM 791 C CA . ARG A 1 106 ? 11.305 -0.052 5.204 1.00 97.81 106 ARG A CA 1
ATOM 792 C C . ARG A 1 106 ? 11.407 0.249 6.695 1.00 97.81 106 ARG A C 1
ATOM 794 O O . ARG A 1 106 ? 11.835 -0.620 7.454 1.00 97.81 106 ARG A O 1
ATOM 801 N N . SER A 1 107 ? 11.085 1.476 7.090 1.00 97.19 107 SER A N 1
ATOM 802 C CA . SER A 1 107 ? 11.188 1.947 8.474 1.00 97.19 107 SER A CA 1
ATOM 803 C C . SER A 1 107 ? 9.871 1.852 9.242 1.00 97.19 107 SER A C 1
ATOM 805 O O . SER A 1 107 ? 9.842 2.216 10.416 1.00 97.19 107 SER A O 1
ATOM 807 N N . LEU A 1 108 ? 8.797 1.352 8.616 1.00 97.62 108 LEU A N 1
ATOM 808 C CA . LEU A 1 108 ? 7.510 1.187 9.277 1.00 97.62 108 LEU A CA 1
ATOM 809 C C . LEU A 1 108 ? 7.610 0.230 10.463 1.00 97.62 108 LEU A C 1
ATOM 811 O O . LEU A 1 108 ? 8.150 -0.881 10.387 1.00 97.62 108 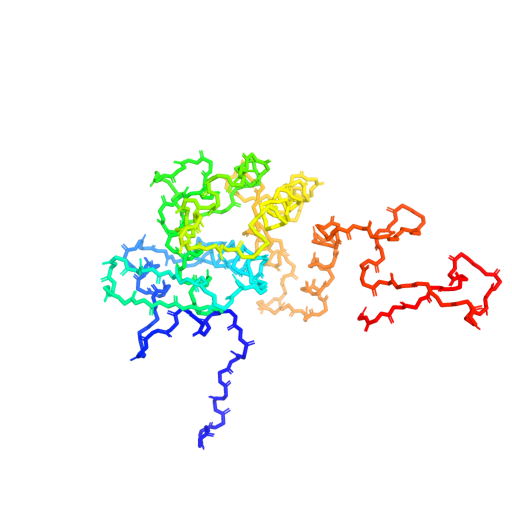LEU A O 1
ATOM 815 N N . THR A 1 109 ? 7.026 0.670 11.568 1.00 97.88 109 THR A N 1
ATOM 816 C CA . THR A 1 109 ? 6.876 -0.120 12.783 1.00 97.88 109 THR A CA 1
ATOM 817 C C . THR A 1 109 ? 5.473 -0.709 12.882 1.00 97.88 109 THR A C 1
ATOM 819 O O . THR A 1 109 ? 4.499 -0.186 12.336 1.00 97.88 109 THR A O 1
ATOM 822 N N . GLU A 1 110 ? 5.345 -1.799 13.641 1.00 97.50 110 GLU A N 1
ATOM 823 C CA . GLU A 1 110 ? 4.033 -2.365 13.971 1.00 97.50 110 GLU A CA 1
ATOM 824 C C . GLU A 1 110 ? 3.155 -1.364 14.735 1.00 97.50 110 GLU A C 1
ATOM 826 O O . GLU A 1 110 ? 1.951 -1.334 14.515 1.00 97.50 110 GLU A O 1
ATOM 831 N N . ALA A 1 111 ? 3.751 -0.501 15.566 1.00 98.25 111 ALA A N 1
ATOM 832 C CA . ALA A 1 111 ? 3.029 0.526 16.313 1.00 98.25 111 ALA A CA 1
ATOM 833 C C . ALA A 1 111 ? 2.416 1.601 15.400 1.00 98.25 111 ALA A C 1
ATOM 835 O O . ALA A 1 111 ? 1.279 2.012 15.617 1.00 98.25 111 ALA A O 1
ATOM 836 N N . GLU A 1 112 ? 3.131 2.036 14.361 1.00 98.19 112 GLU A N 1
ATOM 837 C CA . GLU A 1 112 ? 2.601 2.998 13.384 1.00 98.19 112 GLU A CA 1
ATOM 838 C C . GLU A 1 112 ? 1.464 2.395 12.559 1.00 98.19 112 GLU A C 1
ATOM 840 O O . GLU A 1 112 ? 0.442 3.050 12.353 1.00 98.19 112 GLU A O 1
ATOM 845 N N . LEU A 1 113 ? 1.608 1.132 12.137 1.00 98.25 113 LEU A N 1
ATOM 846 C CA . LEU A 1 113 ? 0.526 0.410 11.470 1.00 98.25 113 LEU A CA 1
ATOM 847 C C . LEU A 1 113 ? -0.675 0.248 12.407 1.00 98.25 113 LEU A C 1
ATOM 849 O O . LEU A 1 113 ? -1.803 0.508 12.003 1.00 98.25 113 LEU A O 1
ATOM 853 N N . ALA A 1 114 ? -0.450 -0.140 13.662 1.00 98.38 114 ALA A N 1
ATOM 854 C CA . ALA A 1 114 ? -1.513 -0.278 14.647 1.00 98.38 114 ALA A CA 1
ATOM 855 C C . ALA A 1 114 ? -2.256 1.049 14.850 1.00 98.38 114 ALA A C 1
ATOM 857 O O . ALA A 1 114 ? -3.480 1.069 14.780 1.00 98.38 114 ALA A O 1
ATOM 858 N N . ALA A 1 115 ? -1.542 2.169 14.981 1.00 98.50 115 ALA A N 1
ATOM 859 C CA . ALA A 1 115 ? -2.155 3.490 15.087 1.00 98.50 115 ALA A CA 1
ATOM 860 C C . ALA A 1 115 ? -2.996 3.846 13.847 1.00 98.50 115 ALA A C 1
ATOM 862 O O . ALA A 1 115 ? -4.148 4.261 13.981 1.00 98.50 115 ALA A O 1
ATOM 863 N N . ALA A 1 116 ? -2.461 3.630 12.641 1.00 98.31 116 ALA A N 1
ATOM 864 C CA . ALA A 1 116 ? -3.174 3.892 11.390 1.00 98.31 116 ALA A CA 1
ATOM 865 C C . ALA A 1 116 ? -4.448 3.043 11.233 1.00 98.31 116 ALA A C 1
ATOM 867 O O . ALA A 1 116 ? -5.451 3.512 10.695 1.00 98.31 116 ALA A O 1
ATOM 868 N N . PHE A 1 117 ? -4.422 1.810 11.742 1.00 98.50 117 PHE A N 1
ATOM 869 C CA . PHE A 1 117 ? -5.535 0.862 11.695 1.00 98.50 117 PHE A CA 1
ATOM 870 C C . PHE A 1 117 ? -6.371 0.845 12.985 1.00 98.50 117 PHE A C 1
ATOM 872 O O . PHE A 1 117 ? -7.224 -0.026 13.141 1.00 98.50 117 PHE A O 1
ATOM 879 N N . GLN A 1 118 ? -6.157 1.799 13.900 1.00 98.50 118 GLN A N 1
ATOM 880 C CA . GLN A 1 118 ? -6.857 1.901 15.190 1.00 98.50 118 GLN A CA 1
ATOM 881 C C . GLN A 1 118 ? -6.787 0.611 16.030 1.00 98.50 118 GLN A C 1
ATOM 883 O O . GLN A 1 118 ? -7.715 0.299 16.769 1.00 98.50 118 GLN A O 1
ATOM 888 N N . ALA A 1 119 ? -5.715 -0.167 15.884 1.00 98.12 119 ALA A N 1
ATOM 889 C CA . ALA A 1 119 ? -5.558 -1.456 16.532 1.00 98.12 119 ALA A CA 1
ATOM 890 C C . ALA A 1 119 ? -4.924 -1.314 17.919 1.00 98.12 119 ALA A C 1
ATOM 892 O O . ALA A 1 119 ? -3.844 -0.744 18.072 1.00 98.12 119 ALA A O 1
ATOM 893 N N . ASP A 1 120 ? -5.575 -1.895 18.920 1.00 97.19 120 ASP A N 1
ATOM 894 C CA . ASP A 1 120 ? -5.090 -1.978 20.295 1.00 97.19 120 ASP A CA 1
ATOM 895 C C . ASP A 1 120 ? -5.658 -3.233 20.987 1.00 97.19 120 ASP A C 1
ATOM 897 O O . ASP A 1 120 ? -6.193 -4.130 20.333 1.00 97.19 120 ASP A O 1
ATOM 901 N N . ALA A 1 121 ? -5.523 -3.334 22.311 1.00 96.06 121 ALA A N 1
ATOM 902 C CA . ALA A 1 121 ? -6.036 -4.477 23.067 1.00 96.06 121 ALA A CA 1
ATOM 903 C C . ALA A 1 121 ? -7.576 -4.590 23.061 1.00 96.06 121 ALA A C 1
ATOM 905 O O . ALA A 1 121 ? -8.097 -5.691 23.227 1.00 96.06 121 ALA A O 1
ATOM 906 N N . GLY A 1 122 ? -8.298 -3.477 22.896 1.00 97.38 122 GLY A N 1
ATOM 907 C CA . GLY A 1 122 ? -9.760 -3.428 22.793 1.00 97.38 122 GLY A CA 1
ATOM 908 C C . GLY A 1 122 ? -10.282 -3.537 21.357 1.00 97.38 122 GLY A C 1
ATOM 909 O O . GLY A 1 122 ? -11.454 -3.849 21.164 1.00 97.38 122 GLY A O 1
ATOM 910 N N . ASN A 1 123 ? -9.422 -3.320 20.362 1.00 98.06 123 ASN A N 1
ATOM 911 C CA . ASN A 1 123 ? -9.721 -3.446 18.938 1.00 98.06 123 ASN A CA 1
A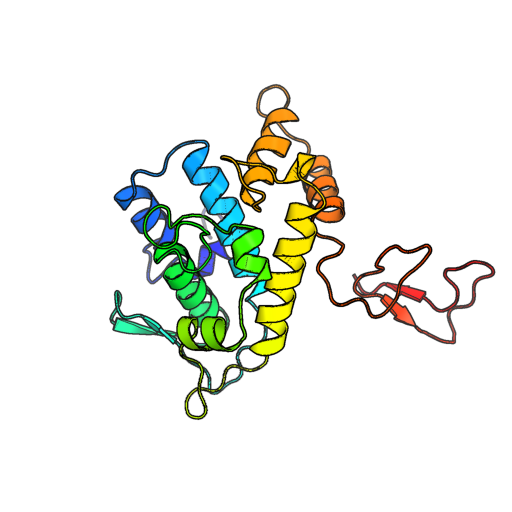TOM 912 C C . ASN A 1 123 ? -8.610 -4.243 18.217 1.00 98.06 123 ASN A C 1
ATOM 914 O O . ASN A 1 123 ? -7.820 -3.670 17.459 1.00 98.06 123 ASN A O 1
ATOM 918 N N . PRO A 1 124 ? -8.473 -5.556 18.474 1.00 97.00 124 PRO A N 1
ATOM 919 C CA . PRO A 1 124 ? -7.295 -6.315 18.068 1.00 97.00 124 PRO A CA 1
ATOM 920 C C . PRO A 1 124 ? -7.284 -6.626 16.568 1.00 97.00 124 PRO A C 1
ATOM 922 O O . PRO A 1 124 ? -8.102 -7.402 16.079 1.00 97.00 124 PRO A O 1
ATOM 925 N N . LEU A 1 125 ? -6.291 -6.103 15.843 1.00 97.38 125 LEU A N 1
ATOM 926 C CA . LEU A 1 125 ? -6.051 -6.462 14.443 1.00 97.38 125 LEU A CA 1
ATOM 927 C C . LEU A 1 125 ? -5.212 -7.743 14.344 1.00 97.38 125 LEU A C 1
ATOM 929 O O . LEU A 1 125 ? -4.004 -7.743 14.609 1.00 97.38 125 LEU A O 1
ATOM 933 N N . VAL A 1 126 ? -5.823 -8.839 13.892 1.00 95.75 126 VAL A N 1
ATOM 934 C CA . VAL A 1 126 ? -5.100 -10.096 13.643 1.00 95.75 126 VAL A CA 1
ATOM 935 C C . VAL A 1 126 ? -4.052 -9.868 12.562 1.00 95.75 126 VAL A C 1
ATOM 937 O O . VAL A 1 126 ? -4.386 -9.455 11.459 1.00 95.75 126 VAL A O 1
ATOM 940 N N . GLY A 1 127 ? -2.783 -10.168 12.845 1.00 93.88 127 GLY A N 1
ATOM 941 C CA . GLY A 1 127 ? -1.701 -10.085 11.860 1.00 93.88 127 GLY A CA 1
ATOM 942 C C . GLY A 1 127 ? -1.135 -8.678 11.621 1.00 93.88 127 GLY A C 1
ATOM 943 O O . GLY A 1 127 ? -0.628 -8.427 10.527 1.00 93.88 127 GLY A O 1
ATOM 944 N N . GLY A 1 128 ? -1.199 -7.769 12.602 1.00 93.25 128 GLY A N 1
ATOM 945 C CA . GLY A 1 128 ? -0.559 -6.443 12.534 1.00 93.25 128 GLY A CA 1
ATOM 946 C C . GLY A 1 128 ? 0.944 -6.508 12.213 1.00 93.25 128 GLY A C 1
ATOM 947 O O . GLY A 1 128 ? 1.376 -6.030 11.164 1.00 93.25 128 GLY A O 1
ATOM 948 N N . GLY A 1 129 ? 1.738 -7.189 13.045 1.00 94.50 129 GLY A N 1
ATOM 949 C CA . GLY A 1 129 ? 3.177 -7.376 12.816 1.00 94.50 129 GLY A CA 1
ATOM 950 C C . GLY A 1 129 ? 3.552 -8.001 11.463 1.00 94.50 129 GLY A C 1
ATOM 951 O O . GLY A 1 129 ? 4.433 -7.472 10.781 1.00 94.50 129 GLY A O 1
ATOM 952 N N . PRO A 1 130 ? 2.912 -9.105 11.022 1.00 94.69 130 PRO A N 1
ATOM 953 C CA . PRO A 1 130 ? 3.094 -9.635 9.671 1.00 94.69 130 PRO A CA 1
ATOM 954 C C . PRO A 1 130 ? 2.852 -8.614 8.549 1.00 94.69 130 PRO A C 1
ATOM 956 O O . PRO A 1 130 ? 3.651 -8.574 7.616 1.00 94.69 130 PRO A O 1
ATOM 959 N N . ARG A 1 131 ? 1.817 -7.761 8.646 1.00 95.94 131 ARG A N 1
ATOM 960 C CA . ARG A 1 131 ? 1.567 -6.699 7.651 1.00 95.94 131 ARG A CA 1
ATOM 961 C C . ARG A 1 131 ? 2.695 -5.675 7.621 1.00 95.94 131 ARG A C 1
ATOM 963 O O . ARG A 1 131 ? 3.180 -5.358 6.540 1.00 95.94 131 ARG A O 1
ATOM 970 N N . ALA A 1 132 ? 3.154 -5.207 8.783 1.00 96.88 132 ALA A N 1
ATOM 971 C CA . ALA A 1 132 ? 4.269 -4.261 8.851 1.00 96.88 132 ALA A CA 1
ATOM 972 C C . ALA A 1 132 ? 5.527 -4.857 8.198 1.00 96.88 132 ALA A C 1
ATOM 974 O O . ALA A 1 132 ? 6.120 -4.249 7.317 1.00 96.88 132 ALA A O 1
ATOM 975 N N . ARG A 1 133 ? 5.874 -6.111 8.521 1.00 96.06 133 ARG A N 1
ATOM 976 C CA . ARG A 1 133 ? 7.021 -6.793 7.897 1.00 96.06 133 ARG A CA 1
ATOM 977 C C . ARG A 1 133 ? 6.885 -6.951 6.383 1.00 96.06 133 ARG A C 1
ATOM 979 O O . ARG A 1 133 ? 7.887 -6.819 5.687 1.00 96.06 133 ARG A O 1
ATOM 986 N N . LEU A 1 134 ? 5.682 -7.221 5.876 1.00 96.06 134 LEU A N 1
ATOM 987 C CA . LEU A 1 134 ? 5.431 -7.322 4.437 1.00 96.06 134 LEU A CA 1
ATOM 988 C C . LEU A 1 134 ? 5.613 -5.969 3.732 1.00 96.06 134 LEU A C 1
ATOM 990 O O . LEU A 1 134 ? 6.220 -5.919 2.665 1.00 96.06 134 LEU A O 1
ATOM 994 N N . LEU A 1 135 ? 5.168 -4.866 4.342 1.00 98.00 135 LEU A N 1
ATOM 995 C CA . LEU A 1 135 ? 5.434 -3.518 3.827 1.00 98.00 135 LEU A CA 1
ATOM 996 C C . LEU A 1 135 ? 6.931 -3.173 3.875 1.00 98.00 135 LEU A C 1
ATOM 998 O O . LEU A 1 135 ? 7.457 -2.609 2.916 1.00 98.00 135 LEU A O 1
ATOM 1002 N N . ASN A 1 136 ? 7.649 -3.590 4.920 1.00 98.12 136 ASN A N 1
ATOM 1003 C CA . ASN A 1 136 ? 9.100 -3.402 4.993 1.00 98.12 136 ASN A CA 1
ATOM 1004 C C . ASN A 1 136 ? 9.822 -4.196 3.889 1.00 98.12 136 ASN A C 1
ATOM 1006 O O . ASN A 1 136 ? 10.766 -3.689 3.279 1.00 98.12 136 ASN A O 1
ATOM 1010 N N . ALA A 1 137 ? 9.364 -5.421 3.604 1.00 96.12 137 ALA A N 1
ATOM 1011 C CA . ALA A 1 137 ? 9.877 -6.249 2.513 1.00 96.12 137 ALA A CA 1
ATOM 1012 C C . ALA A 1 137 ? 9.582 -5.634 1.137 1.00 96.12 137 ALA A C 1
ATOM 1014 O O . ALA A 1 137 ? 10.466 -5.630 0.280 1.00 96.12 137 ALA A O 1
ATOM 1015 N N . LEU A 1 138 ? 8.392 -5.048 0.948 1.00 97.81 138 LEU A N 1
ATOM 1016 C CA . LEU A 1 138 ? 8.084 -4.242 -0.234 1.00 97.81 138 LEU A CA 1
ATOM 1017 C C . LEU A 1 138 ? 9.102 -3.106 -0.382 1.00 97.81 138 LEU A C 1
ATOM 1019 O O . LEU A 1 138 ? 9.739 -3.008 -1.424 1.00 97.81 138 LEU A O 1
ATOM 1023 N N . GLY A 1 139 ? 9.320 -2.297 0.658 1.00 97.88 139 GLY A N 1
ATOM 1024 C CA . GLY A 1 139 ? 10.300 -1.209 0.611 1.00 97.88 139 GLY A CA 1
ATOM 1025 C C . GLY A 1 139 ? 11.705 -1.682 0.209 1.00 97.88 139 GLY A C 1
ATOM 1026 O O . GLY A 1 139 ? 12.340 -1.083 -0.654 1.00 97.88 139 GLY A O 1
ATOM 1027 N N . ALA A 1 140 ? 12.173 -2.806 0.758 1.00 96.56 140 ALA A N 1
ATOM 1028 C CA . ALA A 1 140 ? 13.463 -3.382 0.378 1.00 96.56 140 ALA A CA 1
ATOM 1029 C C . ALA A 1 140 ? 13.509 -3.841 -1.093 1.00 96.56 140 ALA A C 1
ATOM 1031 O O . ALA A 1 140 ? 14.500 -3.597 -1.780 1.00 96.56 140 ALA A O 1
ATOM 1032 N N . ALA A 1 141 ? 12.443 -4.475 -1.592 1.00 95.75 141 ALA A N 1
ATOM 1033 C CA . ALA A 1 141 ? 12.368 -4.940 -2.978 1.00 95.75 141 ALA A CA 1
ATOM 1034 C C . ALA A 1 141 ? 12.349 -3.786 -3.993 1.00 95.75 141 ALA A C 1
ATOM 1036 O O . ALA A 1 141 ? 12.952 -3.902 -5.061 1.00 95.75 141 ALA A O 1
ATOM 1037 N N . LEU A 1 142 ? 11.690 -2.675 -3.645 1.00 97.81 142 LEU A N 1
ATOM 1038 C CA . LEU A 1 142 ? 11.639 -1.465 -4.466 1.00 97.81 142 LEU A CA 1
ATOM 1039 C C . LEU A 1 142 ? 13.020 -0.798 -4.572 1.00 97.81 142 LEU A C 1
ATOM 1041 O O . LEU A 1 142 ? 13.448 -0.453 -5.670 1.00 97.81 142 LEU A O 1
ATOM 1045 N N . GLU A 1 143 ? 13.738 -0.646 -3.452 1.00 96.25 143 GLU A N 1
ATOM 1046 C CA . GLU A 1 143 ? 15.097 -0.069 -3.433 1.00 96.25 143 GLU A CA 1
ATOM 1047 C C . GLU A 1 143 ? 16.112 -0.915 -4.204 1.00 96.25 143 GLU A C 1
ATOM 1049 O O . GLU A 1 143 ? 17.035 -0.372 -4.808 1.00 96.25 143 GLU A O 1
ATOM 1054 N N . ALA A 1 144 ? 15.945 -2.237 -4.198 1.00 95.44 144 ALA A N 1
ATOM 1055 C CA . ALA A 1 144 ? 16.837 -3.150 -4.903 1.00 95.44 144 ALA A CA 1
ATOM 1056 C C . ALA A 1 144 ? 16.703 -3.081 -6.436 1.00 95.44 144 ALA A C 1
ATOM 1058 O O . ALA A 1 144 ? 17.572 -3.606 -7.129 1.00 95.44 144 ALA A O 1
ATOM 1059 N N . GLN A 1 145 ? 15.631 -2.471 -6.959 1.00 95.69 145 GLN A N 1
ATOM 1060 C CA . GLN A 1 145 ? 15.281 -2.471 -8.387 1.00 95.69 145 GLN A CA 1
ATOM 1061 C C . GLN A 1 145 ? 14.885 -1.063 -8.880 1.00 95.69 145 GLN A C 1
ATOM 1063 O O . GLN A 1 145 ? 13.745 -0.838 -9.313 1.00 95.69 145 GLN A O 1
ATOM 1068 N N . PRO A 1 146 ? 15.794 -0.071 -8.809 1.00 94.81 146 PRO A N 1
ATOM 1069 C CA . PRO A 1 146 ? 15.501 1.300 -9.228 1.00 94.81 146 PRO A CA 1
ATOM 1070 C C . PRO A 1 146 ? 15.112 1.410 -10.712 1.00 94.81 146 PRO A C 1
ATOM 1072 O O . PRO A 1 146 ? 14.358 2.303 -11.078 1.00 94.81 146 PRO A O 1
ATOM 1075 N N . GLU A 1 147 ? 15.550 0.490 -11.571 1.00 95.25 147 GLU A N 1
ATOM 1076 C CA . GLU A 1 147 ? 15.163 0.420 -12.986 1.00 95.25 147 GLU A CA 1
ATOM 1077 C C . GLU A 1 147 ? 13.675 0.105 -13.216 1.00 95.25 147 GLU A C 1
ATOM 1079 O O . GLU A 1 147 ? 13.145 0.362 -14.303 1.00 95.25 147 GLU A O 1
ATOM 1084 N N . LEU A 1 148 ? 13.006 -0.464 -12.208 1.00 96.75 148 LEU A N 1
ATOM 1085 C CA . LEU A 1 148 ? 11.569 -0.732 -12.221 1.00 96.75 148 LEU A CA 1
ATOM 1086 C C . LEU A 1 148 ? 10.779 0.310 -11.431 1.00 96.75 148 LEU A C 1
ATOM 1088 O O . LEU A 1 148 ? 9.647 0.599 -11.801 1.00 96.75 148 LEU A O 1
ATOM 1092 N N . PHE A 1 149 ? 11.340 0.839 -10.340 1.00 97.94 149 PHE A N 1
ATOM 1093 C CA . PHE A 1 149 ? 10.562 1.547 -9.319 1.00 97.94 149 PHE A CA 1
ATOM 1094 C C . PHE A 1 149 ? 11.016 2.980 -9.021 1.00 97.94 149 PHE A C 1
ATOM 1096 O O . PHE A 1 149 ? 10.387 3.642 -8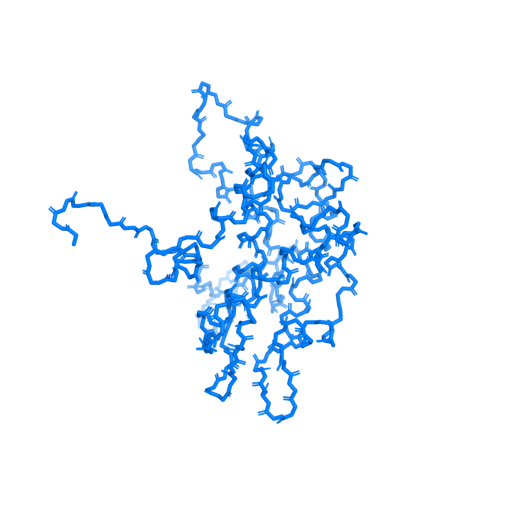.193 1.00 97.94 149 PHE A O 1
ATOM 1103 N N . ALA A 1 150 ? 12.066 3.497 -9.664 1.00 96.44 150 ALA A N 1
ATOM 1104 C CA . ALA A 1 150 ? 12.459 4.891 -9.477 1.00 96.44 150 ALA A CA 1
ATOM 1105 C C . ALA A 1 150 ? 11.418 5.852 -10.078 1.00 96.44 150 ALA A C 1
ATOM 1107 O O . ALA A 1 150 ? 11.110 5.801 -11.265 1.00 96.44 150 ALA A O 1
ATOM 1108 N N . ALA A 1 151 ? 10.914 6.765 -9.252 1.00 93.12 151 ALA A N 1
ATOM 1109 C CA . ALA A 1 151 ? 9.990 7.829 -9.615 1.00 93.12 151 ALA A CA 1
ATOM 1110 C C . ALA A 1 151 ? 10.195 9.034 -8.691 1.00 93.12 151 ALA A C 1
ATOM 1112 O O . ALA A 1 151 ? 10.246 8.887 -7.471 1.00 93.12 151 ALA A O 1
ATOM 1113 N N . ASP A 1 152 ? 10.285 10.235 -9.267 1.00 88.75 152 ASP A N 1
ATOM 1114 C CA . ASP A 1 152 ? 10.333 11.499 -8.513 1.00 88.75 152 ASP A CA 1
ATOM 1115 C C . ASP A 1 152 ? 11.400 11.508 -7.398 1.00 88.75 152 ASP A C 1
ATOM 1117 O O . ASP A 1 152 ? 11.150 11.920 -6.265 1.00 88.75 152 ASP A O 1
ATOM 1121 N N . GLY A 1 153 ? 12.592 10.989 -7.717 1.00 89.50 153 GLY A N 1
ATOM 1122 C CA . GLY A 1 153 ? 13.742 10.955 -6.808 1.00 89.50 153 GLY A CA 1
ATOM 1123 C C . GLY A 1 153 ? 13.703 9.873 -5.721 1.00 89.50 153 GLY A C 1
ATOM 1124 O O . GLY A 1 153 ? 14.599 9.855 -4.882 1.00 89.50 153 GLY A O 1
ATOM 1125 N N . ALA A 1 154 ? 12.721 8.966 -5.728 1.00 94.62 154 ALA A N 1
ATOM 1126 C CA . ALA A 1 154 ? 12.633 7.853 -4.779 1.00 94.62 154 ALA A CA 1
ATOM 1127 C C . ALA A 1 154 ? 12.270 6.531 -5.471 1.00 94.62 154 ALA A C 1
ATOM 1129 O O . ALA A 1 154 ? 11.717 6.526 -6.566 1.00 94.62 154 ALA A O 1
ATOM 1130 N N . ALA A 1 155 ? 12.539 5.400 -4.816 1.00 97.81 155 ALA A N 1
ATOM 1131 C CA . ALA A 1 155 ? 11.934 4.127 -5.200 1.00 97.81 155 ALA A CA 1
ATOM 1132 C C . ALA A 1 155 ? 10.528 4.027 -4.586 1.00 97.81 155 ALA A C 1
ATOM 1134 O O . ALA A 1 155 ? 10.366 4.245 -3.385 1.00 97.81 155 ALA A O 1
ATOM 1135 N N . ARG A 1 156 ? 9.514 3.718 -5.397 1.00 98.12 156 ARG A N 1
ATOM 1136 C CA . ARG A 1 156 ? 8.107 3.561 -4.979 1.00 98.12 156 ARG A CA 1
ATOM 1137 C C . ARG A 1 156 ? 7.345 2.695 -5.989 1.00 98.12 156 ARG A C 1
ATOM 1139 O O . ARG A 1 156 ? 7.756 2.647 -7.151 1.00 98.12 156 ARG A O 1
ATOM 1146 N N . PRO A 1 157 ? 6.236 2.031 -5.611 1.00 98.12 157 PRO A N 1
ATOM 1147 C CA . PRO A 1 157 ? 5.444 1.244 -6.562 1.00 98.12 157 PRO A CA 1
ATOM 1148 C C . PRO A 1 157 ? 5.050 2.023 -7.830 1.00 98.12 157 PRO A C 1
ATOM 1150 O O . PRO A 1 157 ? 5.019 1.456 -8.918 1.00 98.12 157 PRO A O 1
ATOM 1153 N N . GLY A 1 158 ? 4.831 3.331 -7.712 1.00 98.06 158 GLY A N 1
ATOM 1154 C CA . GLY A 1 158 ? 4.514 4.254 -8.792 1.00 98.06 158 GLY A CA 1
ATOM 1155 C C . GLY A 1 158 ? 5.573 4.335 -9.887 1.00 98.06 158 GLY A C 1
ATOM 1156 O O . GLY A 1 158 ? 5.209 4.603 -11.024 1.00 98.06 158 GLY A O 1
ATOM 1157 N N . GLY A 1 159 ? 6.847 4.029 -9.621 1.00 98.00 159 GLY A N 1
ATOM 1158 C CA . GLY A 1 159 ? 7.850 3.941 -10.692 1.00 98.00 159 GLY A CA 1
ATOM 1159 C C . GLY A 1 159 ? 7.560 2.827 -11.700 1.00 98.00 159 GLY A C 1
ATOM 1160 O O . GLY A 1 159 ? 7.898 2.957 -12.877 1.00 98.00 159 GLY A O 1
ATOM 1161 N N . LEU A 1 160 ? 6.816 1.788 -11.293 1.00 97.94 160 LEU A N 1
ATOM 1162 C CA . LEU A 1 160 ? 6.387 0.734 -12.208 1.00 97.94 160 LEU A CA 1
ATOM 1163 C C . LEU A 1 160 ? 5.477 1.284 -13.312 1.00 97.94 160 LEU A C 1
ATOM 1165 O O . LEU A 1 160 ? 5.535 0.804 -14.441 1.00 97.94 160 LEU A O 1
ATOM 1169 N N . PHE A 1 161 ? 4.669 2.309 -13.022 1.00 97.12 161 PHE A N 1
ATOM 1170 C CA . PHE A 1 161 ? 3.873 2.982 -14.048 1.00 97.12 161 PHE A CA 1
ATOM 1171 C C . PHE A 1 161 ? 4.767 3.579 -15.143 1.00 97.12 161 PHE A C 1
ATOM 1173 O O . PHE A 1 161 ? 4.492 3.382 -16.327 1.00 97.12 161 PHE A O 1
ATOM 1180 N N . ASP A 1 162 ? 5.853 4.255 -14.765 1.00 96.25 162 ASP A N 1
ATOM 1181 C CA . ASP A 1 162 ? 6.780 4.862 -15.725 1.00 96.25 162 ASP A CA 1
ATOM 1182 C C . ASP A 1 162 ? 7.511 3.798 -16.538 1.00 96.25 162 ASP A C 1
ATOM 1184 O O . ASP A 1 162 ? 7.615 3.910 -17.761 1.00 96.25 162 ASP A O 1
ATOM 1188 N N . HIS A 1 163 ? 7.956 2.731 -15.867 1.00 96.50 163 HIS A N 1
ATOM 1189 C CA . HIS A 1 163 ? 8.581 1.585 -16.516 1.00 96.50 163 HIS A CA 1
ATOM 1190 C C . HIS A 1 163 ? 7.662 0.973 -17.584 1.00 96.50 163 HIS A C 1
ATOM 1192 O O . HIS A 1 163 ? 8.082 0.744 -18.718 1.00 96.50 163 HIS A O 1
ATOM 1198 N N . LEU A 1 164 ? 6.394 0.727 -17.242 1.00 96.69 164 LEU A N 1
ATOM 1199 C CA . LEU A 1 164 ? 5.416 0.137 -18.155 1.00 96.69 164 LEU A CA 1
ATOM 1200 C C . LEU A 1 164 ? 5.059 1.093 -19.302 1.00 96.69 164 LEU A C 1
ATOM 1202 O O . LEU A 1 164 ? 5.004 0.655 -20.451 1.00 96.69 164 LEU A O 1
ATOM 1206 N N . CYS A 1 165 ? 4.888 2.389 -19.024 1.00 95.25 165 CYS A N 1
ATOM 1207 C CA . CYS A 1 165 ? 4.676 3.403 -20.059 1.00 95.25 165 CYS A CA 1
ATOM 1208 C C . CYS A 1 165 ? 5.848 3.468 -21.045 1.00 95.25 165 CYS A C 1
ATOM 1210 O O . CYS A 1 165 ? 5.625 3.535 -22.250 1.00 95.25 165 CYS A O 1
ATOM 1212 N N . GLY A 1 166 ? 7.090 3.373 -20.559 1.00 94.94 166 GLY A N 1
ATOM 1213 C CA . GLY A 1 166 ? 8.288 3.345 -21.402 1.00 94.94 166 GLY A CA 1
ATOM 1214 C C . GLY A 1 166 ? 8.411 2.100 -22.291 1.00 94.94 166 GLY A C 1
ATOM 1215 O O . GLY A 1 166 ? 9.183 2.107 -23.247 1.00 94.94 166 GLY A O 1
ATOM 1216 N N . ARG A 1 167 ? 7.654 1.033 -22.001 1.00 94.56 167 ARG A N 1
ATOM 1217 C CA . ARG A 1 167 ? 7.590 -0.199 -22.809 1.00 94.56 167 ARG A CA 1
ATOM 1218 C C . ARG A 1 167 ? 6.378 -0.258 -23.736 1.00 94.56 167 ARG A C 1
ATOM 1220 O O . ARG A 1 167 ? 6.296 -1.172 -24.558 1.00 94.56 167 ARG A O 1
ATOM 1227 N N . ALA A 1 168 ? 5.434 0.667 -23.599 1.00 95.75 168 ALA A N 1
ATOM 1228 C CA . ALA A 1 168 ? 4.255 0.703 -24.446 1.00 95.75 168 ALA A CA 1
ATOM 1229 C C . ALA A 1 168 ? 4.635 1.128 -25.873 1.00 95.75 168 ALA A C 1
ATOM 1231 O O . ALA A 1 168 ? 5.445 2.029 -26.077 1.00 95.75 168 ALA A O 1
ATOM 1232 N N . THR A 1 169 ? 4.033 0.486 -26.871 1.00 94.56 169 THR A N 1
ATOM 1233 C CA . THR A 1 169 ? 4.144 0.873 -28.286 1.00 94.56 169 THR A CA 1
ATOM 1234 C C . THR A 1 169 ? 2.765 1.311 -28.753 1.00 94.56 169 THR A C 1
ATOM 1236 O O . THR A 1 169 ? 1.793 0.597 -28.515 1.00 94.56 169 THR A O 1
ATOM 1239 N N . ASP A 1 170 ? 2.661 2.505 -29.339 1.00 93.12 170 ASP A N 1
ATOM 1240 C CA . ASP A 1 170 ? 1.388 3.107 -29.770 1.00 93.12 170 ASP A CA 1
ATOM 1241 C C . ASP A 1 170 ? 0.310 3.138 -28.666 1.00 93.12 170 ASP A C 1
ATOM 1243 O O . ASP A 1 170 ? -0.878 2.934 -28.907 1.00 93.12 170 ASP A O 1
ATOM 1247 N N . GLY A 1 171 ? 0.733 3.362 -27.415 1.00 89.75 171 GLY A N 1
ATOM 1248 C CA . GLY A 1 171 ? -0.156 3.390 -26.247 1.00 89.75 171 GLY A CA 1
ATOM 1249 C C . GLY A 1 171 ? -0.675 2.017 -25.800 1.00 89.75 171 GLY A C 1
ATOM 1250 O O . GLY A 1 171 ? -1.497 1.947 -24.888 1.00 89.75 171 GLY A O 1
ATOM 1251 N N . ALA A 1 172 ? -0.194 0.928 -26.401 1.00 93.88 172 ALA A N 1
ATOM 1252 C CA . ALA A 1 172 ? -0.555 -0.435 -26.047 1.00 93.88 172 ALA A CA 1
ATOM 1253 C C . ALA A 1 172 ? 0.603 -1.156 -25.351 1.00 93.88 172 ALA A C 1
ATOM 1255 O O . ALA A 1 172 ? 1.772 -1.020 -25.717 1.00 93.88 172 ALA A O 1
ATOM 1256 N N . LEU A 1 173 ? 0.259 -1.978 -24.362 1.00 95.31 173 LEU A N 1
ATOM 1257 C CA . LEU A 1 173 ? 1.204 -2.833 -23.659 1.00 95.31 173 LEU A CA 1
ATOM 1258 C C . LEU A 1 173 ? 0.637 -4.257 -23.568 1.00 95.31 173 LEU A C 1
ATOM 1260 O O . LEU A 1 173 ? -0.494 -4.431 -23.105 1.00 95.31 173 LEU A O 1
ATOM 1264 N N . PRO A 1 174 ? 1.390 -5.294 -23.975 1.00 94.88 174 PRO A N 1
ATOM 1265 C CA . PRO A 1 174 ? 0.947 -6.668 -23.789 1.00 94.88 174 PRO A CA 1
ATOM 1266 C C . PRO A 1 174 ? 0.778 -6.987 -22.298 1.00 94.88 174 PRO A C 1
ATOM 1268 O O . PRO A 1 174 ? 1.685 -6.741 -21.505 1.00 94.88 174 PRO A O 1
ATOM 1271 N N . ALA A 1 175 ? -0.333 -7.624 -21.916 1.00 93.88 175 ALA A N 1
ATOM 1272 C CA . ALA A 1 175 ? -0.599 -8.010 -20.522 1.00 93.88 175 ALA A CA 1
ATOM 1273 C C . ALA A 1 175 ? 0.535 -8.853 -19.904 1.00 93.88 175 ALA A C 1
ATOM 1275 O O . ALA A 1 175 ? 0.838 -8.742 -18.717 1.00 93.88 175 ALA A O 1
ATOM 1276 N N . ARG A 1 176 ? 1.216 -9.654 -20.735 1.00 94.62 176 ARG A N 1
ATOM 1277 C CA . ARG A 1 176 ? 2.411 -10.413 -20.351 1.00 94.62 176 ARG A CA 1
ATOM 1278 C C . ARG A 1 176 ? 3.512 -9.524 -19.770 1.00 94.62 176 ARG A C 1
ATOM 1280 O O . ARG A 1 176 ? 4.157 -9.931 -18.813 1.00 94.62 176 ARG A O 1
ATOM 1287 N N . GLU A 1 177 ? 3.747 -8.347 -20.341 1.00 94.31 177 GLU A N 1
ATOM 1288 C CA . GLU A 1 177 ? 4.814 -7.450 -19.884 1.00 94.31 177 GLU A CA 1
ATOM 1289 C C . GLU A 1 177 ? 4.514 -6.905 -18.486 1.00 94.31 177 GLU A C 1
ATOM 1291 O O . GLU A 1 177 ? 5.412 -6.846 -17.650 1.00 94.31 177 GLU A O 1
ATOM 1296 N N . ILE A 1 178 ? 3.238 -6.622 -18.198 1.00 94.12 178 ILE A N 1
ATOM 1297 C CA . ILE A 1 178 ? 2.775 -6.229 -16.861 1.00 94.12 178 ILE A CA 1
ATOM 1298 C C . ILE A 1 178 ? 3.040 -7.361 -15.864 1.00 94.12 178 ILE A C 1
ATOM 1300 O O . ILE A 1 178 ? 3.657 -7.140 -14.824 1.00 94.12 178 ILE A O 1
ATOM 1304 N N . LEU A 1 179 ? 2.627 -8.588 -16.199 1.00 93.44 179 LEU A N 1
ATOM 1305 C CA . LEU A 1 179 ? 2.830 -9.750 -15.333 1.00 93.44 179 LEU A CA 1
ATOM 1306 C C . LEU A 1 179 ? 4.320 -10.015 -15.071 1.00 93.44 179 LEU A C 1
ATOM 1308 O O . LEU A 1 179 ? 4.712 -10.236 -13.930 1.00 93.44 179 LEU A O 1
ATOM 1312 N N . VAL A 1 180 ? 5.162 -9.965 -16.105 1.00 92.94 180 VAL A N 1
ATOM 1313 C CA . VAL A 1 180 ? 6.612 -10.173 -15.965 1.00 92.94 180 VAL A CA 1
ATOM 1314 C C . VAL A 1 180 ? 7.238 -9.110 -15.065 1.00 92.94 180 VAL A C 1
ATOM 1316 O O . VAL A 1 180 ? 8.054 -9.457 -14.211 1.00 92.94 180 VAL A O 1
ATOM 1319 N N . ALA A 1 181 ? 6.864 -7.840 -15.231 1.00 94.56 181 ALA A N 1
ATOM 1320 C CA . ALA A 1 181 ? 7.381 -6.759 -14.399 1.00 94.56 181 ALA A CA 1
ATOM 1321 C C . ALA A 1 181 ? 6.957 -6.919 -12.929 1.00 94.56 181 ALA A C 1
ATOM 1323 O O . ALA A 1 181 ? 7.795 -6.783 -12.041 1.00 94.56 181 ALA A O 1
ATOM 1324 N N . LEU A 1 182 ? 5.701 -7.307 -12.668 1.00 93.12 182 LEU A N 1
ATOM 1325 C CA . LEU A 1 182 ? 5.212 -7.594 -11.314 1.00 93.12 182 LEU A CA 1
ATOM 1326 C C . LEU A 1 182 ? 5.943 -8.778 -10.671 1.00 93.12 182 LEU A C 1
ATOM 1328 O O . LEU A 1 182 ? 6.393 -8.671 -9.534 1.00 93.12 182 LEU A O 1
ATOM 1332 N N . LEU A 1 183 ? 6.096 -9.895 -11.389 1.00 89.75 183 LEU A N 1
ATOM 1333 C CA . LEU A 1 183 ? 6.755 -11.093 -10.859 1.00 89.75 183 LEU A CA 1
ATOM 1334 C C . LEU A 1 183 ? 8.235 -10.848 -10.550 1.00 89.75 183 LEU A C 1
ATOM 1336 O O . LEU A 1 183 ? 8.727 -11.307 -9.522 1.00 89.75 183 LEU A O 1
ATOM 1340 N N . ARG A 1 184 ? 8.939 -10.107 -11.414 1.00 88.56 184 ARG A N 1
ATOM 1341 C CA . ARG A 1 184 ? 10.337 -9.718 -11.173 1.00 88.56 184 ARG A CA 1
ATOM 1342 C C . ARG A 1 184 ? 10.446 -8.736 -10.013 1.00 88.56 184 ARG A C 1
ATOM 1344 O O . ARG A 1 184 ? 11.195 -8.986 -9.077 1.00 88.56 184 ARG A O 1
ATOM 1351 N N . GLY A 1 185 ? 9.649 -7.672 -10.062 1.00 91.19 185 GLY A N 1
ATOM 1352 C CA . GLY A 1 185 ? 9.717 -6.572 -9.112 1.00 91.19 185 GLY A CA 1
ATOM 1353 C C . GLY A 1 185 ? 9.293 -6.954 -7.697 1.00 91.19 185 GLY A C 1
ATOM 1354 O O . GLY A 1 185 ? 9.916 -6.522 -6.733 1.00 91.19 185 GLY A O 1
ATOM 1355 N N . LEU A 1 186 ? 8.251 -7.778 -7.564 1.00 91.38 186 LEU A N 1
ATOM 1356 C CA . LEU A 1 186 ? 7.578 -8.035 -6.288 1.00 91.38 186 LEU A CA 1
ATOM 1357 C C . LEU A 1 186 ? 7.656 -9.495 -5.825 1.00 91.38 186 LEU A C 1
ATOM 1359 O O . LEU A 1 186 ? 7.215 -9.794 -4.722 1.00 91.38 186 LEU A O 1
ATOM 1363 N N . GLY A 1 187 ? 8.225 -10.417 -6.608 1.00 85.75 187 GLY A N 1
ATOM 1364 C CA . GLY A 1 187 ? 8.277 -11.839 -6.238 1.00 85.75 187 GLY A CA 1
ATOM 1365 C C . GLY A 1 187 ? 8.992 -12.112 -4.907 1.00 85.75 187 GLY A C 1
ATOM 1366 O O . GLY A 1 187 ? 8.606 -13.022 -4.178 1.00 85.75 187 GLY A O 1
ATOM 1367 N N . GLY A 1 188 ? 9.988 -11.290 -4.561 1.00 84.31 188 GLY A N 1
ATOM 1368 C CA . GLY A 1 188 ? 10.790 -11.432 -3.343 1.00 84.31 188 GLY A CA 1
ATOM 1369 C C . GLY A 1 188 ? 10.195 -10.819 -2.069 1.00 84.31 188 GLY A C 1
ATOM 1370 O O . GLY A 1 188 ? 10.866 -10.843 -1.040 1.00 84.31 188 GLY A O 1
ATOM 1371 N N . ILE A 1 189 ? 8.988 -10.237 -2.102 1.00 90.06 189 ILE A N 1
ATOM 1372 C CA . ILE A 1 189 ? 8.395 -9.614 -0.899 1.00 90.06 189 ILE A CA 1
ATOM 1373 C C . ILE A 1 189 ? 7.767 -10.642 0.049 1.00 90.06 189 ILE A C 1
ATOM 1375 O O . ILE A 1 189 ? 7.555 -10.358 1.228 1.00 90.06 189 ILE A O 1
ATOM 1379 N N . TRP A 1 190 ? 7.426 -11.823 -0.466 1.00 85.75 190 TRP A N 1
ATOM 1380 C CA . TRP A 1 190 ? 6.690 -12.827 0.290 1.00 85.75 190 TRP A CA 1
ATOM 1381 C C . TRP A 1 190 ? 7.600 -13.521 1.308 1.00 85.75 190 TRP A C 1
ATOM 1383 O O . TRP A 1 190 ? 8.744 -13.837 0.991 1.00 85.75 190 TRP A O 1
ATOM 1393 N N . PRO A 1 191 ? 7.124 -13.808 2.532 1.00 69.50 191 PRO A N 1
ATOM 1394 C CA . PRO A 1 191 ? 7.894 -14.587 3.492 1.00 69.50 191 PRO A CA 1
ATOM 1395 C C . PRO A 1 191 ? 8.260 -15.953 2.894 1.00 69.50 191 PRO A C 1
ATOM 1397 O O . PRO A 1 191 ? 7.394 -16.780 2.617 1.00 69.50 191 PRO A O 1
ATOM 1400 N N . HIS A 1 192 ? 9.549 -16.186 2.661 1.00 65.56 192 HIS A N 1
ATOM 1401 C CA . HIS A 1 192 ? 10.016 -17.379 1.963 1.00 65.56 192 HIS A CA 1
ATOM 1402 C C . HIS A 1 192 ? 10.057 -18.590 2.894 1.00 65.56 192 HIS A C 1
ATOM 1404 O O . HIS A 1 192 ? 10.877 -18.645 3.809 1.00 65.56 192 HIS A O 1
ATOM 1410 N N . GLY A 1 193 ? 9.214 -19.589 2.626 1.00 65.62 193 GLY A N 1
ATOM 1411 C CA . GLY A 1 193 ? 9.374 -20.924 3.209 1.00 65.62 193 GLY A CA 1
ATOM 1412 C C . GLY A 1 193 ? 10.444 -21.749 2.485 1.00 65.62 193 GLY A C 1
ATOM 1413 O O . GLY A 1 193 ? 11.220 -22.457 3.123 1.00 65.62 193 GLY A O 1
ATOM 1414 N N . LEU A 1 194 ? 10.507 -21.644 1.150 1.00 79.00 194 LEU A N 1
ATOM 1415 C CA . LEU A 1 194 ? 11.395 -22.432 0.291 1.00 79.00 194 LEU A CA 1
ATOM 1416 C C . LEU A 1 194 ? 12.065 -21.564 -0.780 1.00 79.00 194 LEU A C 1
ATOM 1418 O O . LEU A 1 194 ? 11.440 -20.685 -1.379 1.00 79.00 194 LEU A O 1
ATOM 1422 N N . THR A 1 195 ? 13.334 -21.865 -1.053 1.00 83.88 195 THR A N 1
ATOM 1423 C CA . THR A 1 195 ? 14.115 -21.270 -2.140 1.00 83.88 195 THR A CA 1
ATOM 1424 C C . THR A 1 195 ? 14.754 -22.360 -3.000 1.00 83.88 195 THR A C 1
ATOM 1426 O O . THR A 1 195 ? 15.069 -23.448 -2.514 1.00 83.88 195 THR A O 1
ATOM 1429 N N . LEU A 1 196 ? 14.958 -22.069 -4.286 1.00 85.00 196 LEU A N 1
ATOM 1430 C CA . LEU A 1 196 ? 15.703 -22.914 -5.221 1.00 85.00 196 LEU A CA 1
ATOM 1431 C C . LEU A 1 196 ? 16.668 -22.040 -6.017 1.00 85.00 196 LEU A C 1
ATOM 1433 O O . LEU A 1 196 ? 16.254 -21.083 -6.663 1.00 85.00 196 LEU A O 1
ATOM 1437 N N . GLY A 1 197 ? 17.968 -22.333 -5.936 1.00 83.12 197 GLY A N 1
ATOM 1438 C CA . GLY A 1 197 ? 18.991 -21.515 -6.599 1.00 83.12 197 GLY A CA 1
ATOM 1439 C C . GLY A 1 197 ? 18.999 -20.051 -6.139 1.00 83.12 197 GLY A C 1
ATOM 1440 O O . GLY A 1 197 ? 19.265 -19.164 -6.939 1.00 83.12 197 GLY A O 1
ATOM 1441 N N . GLY A 1 198 ? 18.646 -19.787 -4.875 1.00 79.19 198 GLY A N 1
ATOM 1442 C CA . GLY A 1 198 ? 18.516 -18.427 -4.334 1.00 79.19 198 GLY A CA 1
ATOM 1443 C C . GLY A 1 198 ? 17.218 -17.708 -4.715 1.00 79.19 198 GLY A C 1
ATOM 1444 O O . GLY A 1 198 ? 16.987 -16.601 -4.241 1.00 79.19 198 GLY A O 1
ATOM 1445 N N . VAL A 1 199 ? 16.350 -18.337 -5.516 1.00 78.62 199 VAL A N 1
ATOM 1446 C CA . VAL A 1 199 ? 15.060 -17.775 -5.924 1.00 78.62 199 VAL A CA 1
ATOM 1447 C C . VAL A 1 199 ? 13.957 -18.262 -4.992 1.00 78.62 199 VAL A C 1
ATOM 1449 O O . VAL A 1 199 ? 13.793 -19.458 -4.752 1.00 78.62 199 VAL A O 1
ATOM 1452 N N . ALA A 1 200 ? 13.200 -17.305 -4.478 1.00 80.25 200 ALA A N 1
ATOM 1453 C CA . ALA A 1 200 ? 11.935 -17.481 -3.789 1.00 80.25 200 ALA A CA 1
ATOM 1454 C C . ALA A 1 200 ? 10.926 -18.305 -4.598 1.00 80.25 200 ALA A C 1
ATOM 1456 O O . ALA A 1 200 ? 10.608 -17.940 -5.726 1.00 80.25 200 ALA A O 1
ATOM 1457 N N . LEU A 1 201 ? 10.371 -19.372 -4.018 1.00 81.19 201 LEU A N 1
ATOM 1458 C CA . LEU A 1 201 ? 9.373 -20.203 -4.708 1.00 81.19 201 LEU A CA 1
ATOM 1459 C C . LEU A 1 201 ? 7.915 -19.834 -4.398 1.00 81.19 201 LEU A C 1
ATOM 1461 O O . LEU A 1 201 ? 7.004 -20.534 -4.832 1.00 81.19 201 LEU A O 1
ATOM 1465 N N . GLY A 1 202 ? 7.686 -18.760 -3.639 1.00 80.06 202 GLY A N 1
ATOM 1466 C CA . GLY A 1 202 ? 6.342 -18.335 -3.253 1.00 80.06 202 GLY A CA 1
ATOM 1467 C C . GLY A 1 202 ? 5.585 -19.426 -2.493 1.00 80.06 202 GLY A C 1
ATOM 1468 O O . GLY A 1 202 ? 6.131 -20.046 -1.576 1.00 80.06 202 GLY A O 1
ATOM 1469 N N . ASP A 1 203 ? 4.334 -19.662 -2.890 1.00 81.38 203 ASP A N 1
ATOM 1470 C CA . ASP A 1 203 ? 3.447 -20.662 -2.292 1.00 81.38 203 ASP A CA 1
ATOM 1471 C C . ASP A 1 203 ? 3.762 -22.079 -2.796 1.00 81.38 203 ASP A C 1
ATOM 1473 O O . ASP A 1 203 ? 3.028 -22.702 -3.566 1.00 81.38 203 ASP A O 1
ATOM 1477 N N . THR A 1 204 ? 4.929 -22.569 -2.381 1.00 87.38 204 THR A N 1
ATOM 1478 C CA . THR A 1 204 ? 5.401 -23.921 -2.670 1.00 87.38 204 THR A CA 1
ATOM 1479 C C . THR A 1 204 ? 5.564 -24.694 -1.368 1.00 87.38 204 THR A C 1
ATOM 1481 O O . THR A 1 204 ? 6.258 -24.258 -0.449 1.00 87.38 204 THR A O 1
ATOM 1484 N N . GLY A 1 205 ? 4.958 -25.880 -1.302 1.00 88.06 205 GLY A N 1
ATOM 1485 C CA . GLY A 1 205 ? 5.129 -26.827 -0.202 1.00 88.06 205 GLY A CA 1
ATOM 1486 C C . GLY A 1 205 ? 6.027 -28.006 -0.562 1.00 88.06 205 GLY A C 1
ATOM 1487 O O . GLY A 1 205 ? 6.470 -28.161 -1.702 1.00 88.06 205 GLY A O 1
ATOM 1488 N N . ARG A 1 206 ? 6.269 -28.881 0.424 1.00 90.50 206 ARG A N 1
ATOM 1489 C CA . ARG A 1 206 ? 6.930 -30.174 0.208 1.00 90.50 206 ARG A CA 1
ATOM 1490 C C . ARG A 1 206 ? 5.948 -31.336 0.330 1.00 90.50 206 ARG A C 1
ATOM 1492 O O . ARG A 1 206 ? 5.237 -31.429 1.326 1.00 90.50 206 ARG A O 1
ATOM 1499 N N . HIS A 1 207 ? 5.960 -32.260 -0.630 1.00 92.88 207 HIS A N 1
ATOM 1500 C CA . HIS A 1 207 ? 5.178 -33.493 -0.588 1.00 92.88 207 HIS A CA 1
ATOM 1501 C C . HIS A 1 207 ? 6.055 -34.737 -0.839 1.00 92.88 207 HIS A C 1
ATOM 1503 O O . HIS A 1 207 ? 6.587 -34.909 -1.937 1.00 92.88 207 HIS A O 1
ATOM 1509 N N . PRO A 1 208 ? 6.170 -35.674 0.125 1.00 92.69 208 PRO A N 1
ATOM 1510 C CA . PRO A 1 208 ? 7.148 -36.769 0.081 1.00 92.69 208 PRO A CA 1
ATOM 1511 C C . PRO A 1 208 ? 6.886 -37.826 -1.002 1.00 92.69 208 PRO A C 1
ATOM 1513 O O . PRO A 1 208 ? 7.754 -38.658 -1.260 1.00 92.69 208 PRO A O 1
ATOM 1516 N N . LYS A 1 209 ? 5.703 -37.837 -1.630 1.00 94.69 209 LYS A N 1
ATOM 1517 C CA . LYS A 1 209 ? 5.414 -38.737 -2.764 1.00 94.69 209 LYS A CA 1
ATOM 1518 C C . LYS A 1 209 ? 5.793 -38.151 -4.124 1.00 94.69 209 LYS A C 1
ATOM 1520 O O . LYS A 1 209 ? 5.809 -38.895 -5.098 1.00 94.69 209 LYS A O 1
ATOM 1525 N N . LEU A 1 210 ? 6.067 -36.847 -4.214 1.00 92.44 210 LEU A N 1
ATOM 1526 C CA . LEU A 1 210 ? 6.492 -36.245 -5.472 1.00 92.44 210 LEU A CA 1
ATOM 1527 C C . LEU A 1 210 ? 8.000 -36.453 -5.616 1.00 92.44 210 LEU A C 1
ATOM 1529 O O . LEU A 1 210 ? 8.777 -35.739 -4.992 1.00 92.44 210 LEU A O 1
ATOM 1533 N N . ARG A 1 211 ? 8.394 -37.460 -6.399 1.00 95.38 211 ARG A N 1
ATOM 1534 C CA . ARG A 1 211 ? 9.802 -37.805 -6.606 1.00 95.38 211 ARG A CA 1
ATOM 1535 C C . ARG A 1 211 ? 10.305 -37.334 -7.958 1.00 95.38 211 ARG A C 1
ATOM 1537 O O . ARG A 1 211 ? 9.707 -37.673 -8.978 1.00 95.38 211 ARG A O 1
ATOM 1544 N N . ARG A 1 212 ? 11.396 -36.572 -7.957 1.00 91.75 212 ARG A N 1
ATOM 1545 C CA . ARG A 1 212 ? 12.120 -36.124 -9.152 1.00 91.75 212 ARG A CA 1
ATOM 1546 C C . ARG A 1 212 ? 13.621 -36.299 -8.957 1.00 91.75 212 ARG A C 1
ATOM 1548 O O . ARG A 1 212 ? 14.112 -36.392 -7.840 1.00 91.75 212 ARG A O 1
ATOM 1555 N N . ASN A 1 213 ? 14.350 -36.374 -10.062 1.00 94.50 213 ASN A N 1
ATOM 1556 C CA . ASN A 1 213 ? 15.805 -36.520 -10.085 1.00 94.50 213 ASN A CA 1
ATOM 1557 C C . ASN A 1 213 ? 16.536 -35.171 -10.232 1.00 94.50 213 ASN A C 1
ATOM 1559 O O . ASN A 1 213 ? 17.683 -35.143 -10.672 1.00 94.50 213 ASN A O 1
ATOM 1563 N N . ASP A 1 214 ? 15.880 -34.064 -9.879 1.00 93.31 214 ASP A N 1
ATOM 1564 C CA . ASP A 1 214 ? 16.412 -32.704 -9.956 1.00 93.31 214 ASP A CA 1
ATOM 1565 C C . ASP A 1 214 ? 16.126 -31.909 -8.664 1.00 93.31 214 ASP A C 1
ATOM 1567 O O . ASP A 1 214 ? 15.554 -32.420 -7.699 1.00 93.31 214 ASP A O 1
ATOM 1571 N N . GLY A 1 215 ? 16.529 -30.634 -8.636 1.00 88.31 215 GLY A N 1
ATOM 1572 C CA . GLY A 1 215 ? 16.338 -29.745 -7.482 1.00 88.31 215 GLY A CA 1
ATOM 1573 C C . GLY A 1 215 ? 14.875 -29.447 -7.126 1.00 88.31 215 GLY A C 1
ATOM 1574 O O . GLY A 1 215 ? 14.624 -28.801 -6.110 1.00 88.31 215 GLY A O 1
ATOM 1575 N N . THR A 1 216 ? 13.915 -29.917 -7.928 1.00 91.50 216 THR A N 1
ATOM 1576 C CA . THR A 1 216 ? 12.480 -29.784 -7.662 1.00 91.50 216 THR A CA 1
ATOM 1577 C C . THR A 1 216 ? 11.889 -30.988 -6.921 1.00 91.50 216 THR A C 1
ATOM 1579 O O . THR A 1 216 ? 10.673 -31.048 -6.728 1.00 91.50 216 THR A O 1
ATOM 1582 N N . ASP A 1 217 ? 12.724 -31.930 -6.452 1.00 93.88 217 ASP A N 1
ATOM 1583 C CA . ASP A 1 217 ? 12.270 -33.082 -5.665 1.00 93.88 217 ASP A CA 1
ATOM 1584 C C . ASP A 1 217 ? 11.423 -32.662 -4.456 1.00 93.88 217 ASP A C 1
ATOM 1586 O O . ASP A 1 217 ? 11.795 -31.819 -3.627 1.00 93.88 217 ASP A O 1
ATOM 1590 N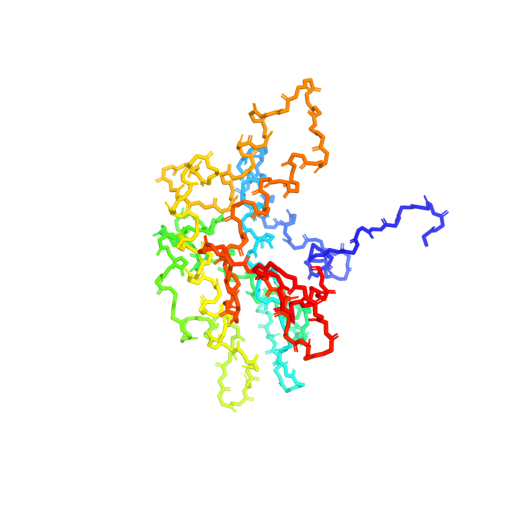 N . GLY A 1 218 ? 10.244 -33.273 -4.367 1.00 93.06 218 GLY A N 1
ATOM 1591 C CA . GLY A 1 218 ? 9.267 -32.998 -3.332 1.00 93.06 218 GLY A CA 1
ATOM 1592 C C . GLY A 1 218 ? 8.573 -31.642 -3.430 1.00 93.06 218 GLY A C 1
ATOM 1593 O O . GLY A 1 218 ? 7.732 -31.404 -2.577 1.00 93.06 218 GLY A O 1
ATOM 1594 N N . LEU A 1 219 ? 8.867 -30.758 -4.390 1.00 93.25 219 LEU A N 1
ATOM 1595 C CA . LEU A 1 219 ? 8.271 -29.415 -4.449 1.00 93.25 219 LEU A CA 1
ATOM 1596 C C . LEU A 1 219 ? 6.907 -29.416 -5.146 1.00 93.25 219 LEU A C 1
ATOM 1598 O O . LEU A 1 219 ? 6.793 -29.829 -6.297 1.00 93.25 219 LEU A O 1
ATOM 1602 N N . VAL A 1 220 ? 5.878 -28.909 -4.466 1.00 91.00 220 VAL A N 1
ATOM 1603 C CA . VAL A 1 220 ? 4.523 -28.761 -5.015 1.00 91.00 220 VAL A CA 1
ATOM 1604 C C . VAL A 1 220 ? 4.132 -27.284 -4.986 1.00 91.00 220 VAL A C 1
ATOM 1606 O O . VAL A 1 220 ? 3.942 -26.758 -3.887 1.00 91.00 220 VAL A O 1
ATOM 1609 N N . PRO A 1 221 ? 4.020 -26.611 -6.146 1.00 87.00 221 PRO A N 1
ATOM 1610 C CA . PRO A 1 221 ? 3.442 -25.275 -6.207 1.00 87.00 221 PRO A CA 1
ATOM 1611 C C . PRO A 1 221 ? 1.926 -25.365 -6.004 1.00 87.00 221 PRO A C 1
ATOM 1613 O O . PRO A 1 221 ? 1.275 -26.243 -6.578 1.00 87.00 221 PRO A O 1
ATOM 1616 N N . PHE A 1 222 ? 1.368 -24.476 -5.186 1.00 76.50 222 PHE A N 1
ATOM 1617 C CA . PHE A 1 222 ? -0.080 -24.367 -4.982 1.00 76.50 222 PHE A CA 1
ATOM 1618 C C . PHE A 1 222 ? -0.717 -23.278 -5.854 1.00 76.50 222 PHE A C 1
ATOM 1620 O O . PHE A 1 222 ? -1.895 -23.404 -6.191 1.00 76.50 222 PHE A O 1
ATOM 1627 N N . HIS A 1 223 ? 0.065 -22.271 -6.258 1.00 61.84 223 HIS A N 1
ATOM 1628 C CA . HIS A 1 223 ? -0.343 -21.151 -7.108 1.00 61.84 223 HIS A CA 1
ATOM 1629 C C . HIS A 1 223 ? 0.754 -20.792 -8.115 1.00 61.84 223 HIS A C 1
ATOM 1631 O O . HIS A 1 223 ? 1.947 -20.868 -7.740 1.00 61.84 223 HIS A O 1
#